Protein AF-H2ZLF8-F1 (afdb_monomer)

Solvent-accessible surface area (backbone atoms only — not comparable to full-atom values): 17895 Å² total; per-residue (Å²): 137,76,50,43,86,57,22,25,22,42,37,36,29,36,26,35,46,59,49,98,95,43,70,38,40,30,3,30,53,36,34,34,48,39,97,81,43,44,26,36,33,41,23,55,23,24,72,87,65,35,14,43,25,48,39,45,50,76,60,92,47,70,44,74,41,26,69,56,66,69,61,73,64,36,78,44,34,39,35,42,30,34,34,25,73,93,31,79,89,55,57,39,29,43,35,36,19,27,48,69,28,38,77,20,62,71,70,40,80,42,80,55,84,72,55,55,50,83,90,44,65,82,44,69,42,58,75,61,51,101,83,73,48,83,68,85,46,57,66,34,88,93,39,83,86,43,77,37,77,52,58,30,54,42,57,49,74,85,45,76,49,74,44,86,40,48,63,53,64,68,59,42,28,54,51,33,52,52,52,37,68,70,34,68,76,38,48,68,45,41,66,38,91,49,59,93,83,40,44,59,55,62,45,26,25,34,33,79,40,83,73,56,32,34,48,69,58,44,40,51,52,17,44,75,71,71,31,25,26,27,70,71,76,45,72,72,48,43,55,53,56,42,62,72,49,64,86,50,71,100,57,45,30,41,40,17,38,32,19,79,91,42,88,92,52,37,32,32,57,74,70,50,69,62,54,51,92,79,67,47,76,68,56,28,78,79,62,45,76,78,65,90,47,100,67,32,36,25,32,25,32,29,51,96,60,78,50,25,36,38,58,32,53,44,80,47,68,30,21,34,34,28,30,32,66,70,82,63,80,107

Radius of gyration: 24.16 Å; Cα contacts (8 Å, |Δi|>4): 734; chains: 1; bounding box: 56×51×63 Å

Sequence (330 aa):
MDLGYESFTIFAHIRLRPRNGEDNWGGRILSKRTSYKRGWQFVVPSFYGRKVSMYMNDDPGHITYGEAIIPDYRWVTVAISVDRDEFRRSNLATVQAYVNGLPDGSPYIVQLDGTLSTEAPLTIGHWMYEDNTYHVGRKDWRSPSRRRHVHRFFGDISDLTVWKTSLNPDQILNYSEFVIAKNVETRAEAAPVCQPGWRPHGCKCYKLFPSPLRFDAAWTTCEVDEGRLVVVDSPSVQDFVWGLVVPSSDQDFWIGLNDTMYESVWRFSNGYNLNYFIGQWNNFKNNFPDKEYKTDDCAELKKIYAGKWNDANCNKFNPFICERGPRVCV

Mean predicted aligned error: 15.94 Å

Foldseek 3Di:
DWLFLFWKKKKFWWAFAADVVGDQEFWWFKFQADPQGAAKTFTALYNPQNATWMAHDRDGPTDRQADDRDDHGDIKMKMKTWACPVPVPAQWIWIFIDILLHTGDDIDIDRDPDTNDDDGDMDGTFDDDPVRDDDQDDQDPVDNPDRPDGNHGRIDIPDIDMGSHGDDSVRSNVVSVVVLVPDPLSVCQPFDPDDPQWDTDGNKTKHWFQFWDFLVVQQVVLVVVVWGFADDQDPRSLVVVLVVPVPPDQFKAFGQWFCVPHQPFIAGRLGDTDPLVVPRDAQALVSGAPCPDSQQGTWIQHVVSVRGIYRGHSRDTGTTMTMDGHSDND

Nearest PDB structures (foldseek):
  4yli-assembly2_D  TM=7.704E-01  e=4.364E-09  Homo sapiens
  6inn-assembly3_C  TM=9.028E-01  e=1.130E-07  Homo sapiens
  6inn-assembly1_A  TM=9.056E-01  e=1.673E-07  Homo sapiens
  6inn-assembly4_D  TM=8.896E-01  e=3.670E-07  Homo sapiens
  2bph-assembly1_A  TM=8.412E-01  e=2.772E-07  Mus musculus

InterPro domains:
  IPR001304 C-type lectin-like [PF00059] (213-324)
  IPR001304 C-type lectin-like [PS50041] (201-323)
  IPR001304 C-type lectin-like [SM00034] (194-323)
  IPR013320 Concanavalin A-like lectin/glucanase domain superfamily [SSF49899] (4-176)
  IPR016186 C-type lectin-like/link domain superfamily [G3DSA:3.10.100.10] (183-324)
  IPR016187 C-type lectin fold [SSF56436] (184-327)
  IPR018378 C-type lectin, conserved site [PS00615] (298-322)
  IPR050801 Calcium-Dependent Lectins in Immunity and Development [PTHR22801] (177-326)

Structure (mmCIF, N/CA/C/O backbone):
data_AF-H2ZLF8-F1
#
_entry.id   AF-H2ZLF8-F1
#
loop_
_atom_site.group_PDB
_atom_site.id
_atom_site.type_symbol
_atom_site.label_atom_id
_atom_site.label_alt_id
_atom_site.label_comp_id
_atom_site.label_asym_id
_atom_site.label_entity_id
_atom_site.label_seq_id
_atom_site.pdbx_PDB_ins_code
_atom_site.Cartn_x
_atom_site.Cartn_y
_atom_site.Cartn_z
_atom_site.occupancy
_atom_site.B_iso_or_equiv
_atom_site.auth_seq_id
_atom_site.auth_comp_id
_atom_site.auth_asym_id
_atom_site.auth_atom_id
_atom_site.pdbx_PDB_model_num
ATOM 1 N N . MET A 1 1 ? -25.099 5.922 19.081 1.00 47.34 1 MET A N 1
ATOM 2 C CA . MET A 1 1 ? -24.508 4.700 19.671 1.00 47.34 1 MET A CA 1
ATOM 3 C C . MET A 1 1 ? -23.629 5.095 20.849 1.00 47.34 1 MET A C 1
ATOM 5 O O . MET A 1 1 ? -22.853 6.034 20.715 1.00 47.34 1 MET A O 1
ATOM 9 N N . ASP A 1 2 ? -23.804 4.461 22.003 1.00 57.41 2 ASP A N 1
ATOM 10 C CA . ASP A 1 2 ? -22.920 4.563 23.170 1.00 57.41 2 ASP A CA 1
ATOM 11 C C . ASP A 1 2 ? -21.979 3.349 23.153 1.00 57.41 2 ASP A C 1
ATOM 13 O O . ASP A 1 2 ? -22.468 2.245 22.925 1.00 57.41 2 ASP A O 1
ATOM 17 N N . LEU A 1 3 ? -20.666 3.564 23.286 1.00 60.53 3 LEU A N 1
ATOM 18 C CA . LEU A 1 3 ? -19.668 2.484 23.302 1.00 60.53 3 LEU A CA 1
ATOM 19 C C . LEU A 1 3 ? -19.286 2.058 24.733 1.00 60.53 3 LEU A C 1
ATOM 21 O O . LEU A 1 3 ? -18.595 1.061 24.892 1.00 60.53 3 LEU A O 1
ATOM 25 N N . GLY A 1 4 ? -19.769 2.772 25.761 1.00 65.06 4 GLY A N 1
ATOM 26 C CA . GLY A 1 4 ? -19.800 2.346 27.164 1.00 65.06 4 GLY A CA 1
ATOM 27 C C . GLY A 1 4 ? -18.553 1.616 27.671 1.00 65.06 4 GLY A C 1
ATOM 28 O O . GLY A 1 4 ? -17.427 2.084 27.479 1.00 65.06 4 GLY A O 1
ATOM 29 N N . TYR A 1 5 ? -18.805 0.484 28.335 1.00 70.50 5 TYR A N 1
ATOM 30 C CA . TYR A 1 5 ? -17.824 -0.511 28.787 1.00 70.50 5 TYR A CA 1
ATOM 31 C C . TYR A 1 5 ? -17.774 -1.736 27.865 1.00 70.50 5 TYR A C 1
ATOM 33 O O . TYR A 1 5 ? -17.167 -2.744 28.213 1.00 70.50 5 TYR A O 1
ATOM 41 N N . GLU A 1 6 ? -18.418 -1.657 26.703 1.00 79.56 6 GLU A N 1
ATOM 42 C CA . GLU A 1 6 ? -18.558 -2.785 25.793 1.00 79.56 6 GLU A CA 1
ATOM 43 C C . GLU A 1 6 ? -17.374 -2.851 24.831 1.00 79.56 6 GLU A C 1
ATOM 45 O O . GLU A 1 6 ? -16.751 -1.837 24.492 1.00 79.56 6 GLU A O 1
ATOM 50 N N . SER A 1 7 ? -17.081 -4.062 24.371 1.00 87.69 7 SER A N 1
ATOM 51 C CA . SER A 1 7 ? -16.204 -4.288 23.229 1.00 87.69 7 SER A CA 1
ATOM 52 C C . SER A 1 7 ? -16.839 -3.713 21.958 1.00 87.69 7 SER A C 1
ATOM 54 O O . SER A 1 7 ? -18.059 -3.740 21.791 1.00 87.69 7 SER A O 1
ATOM 56 N N . PHE A 1 8 ? -16.037 -3.203 21.028 1.00 89.69 8 PHE A N 1
ATOM 57 C CA . PHE A 1 8 ? -16.551 -2.683 19.760 1.00 89.69 8 PHE A CA 1
ATOM 58 C C . PHE A 1 8 ? -15.500 -2.723 18.656 1.00 89.69 8 PHE A C 1
ATOM 60 O O . PHE A 1 8 ? -14.299 -2.720 18.911 1.00 89.69 8 PHE A O 1
ATOM 67 N N . THR A 1 9 ? -15.966 -2.657 17.414 1.00 93.25 9 THR A N 1
ATOM 68 C CA . THR A 1 9 ? -15.109 -2.473 16.243 1.00 93.25 9 THR A CA 1
ATOM 69 C C . THR A 1 9 ? -15.646 -1.316 15.415 1.00 93.25 9 THR A C 1
ATOM 71 O O . THR A 1 9 ? -16.840 -1.251 15.123 1.00 93.25 9 THR A O 1
ATOM 74 N N . ILE A 1 10 ? -14.771 -0.385 15.040 1.00 93.12 10 ILE A N 1
ATOM 75 C CA . ILE A 1 10 ? -15.070 0.678 14.075 1.00 93.12 10 ILE A CA 1
ATOM 76 C C . ILE A 1 10 ? -14.313 0.347 12.800 1.00 93.12 10 ILE A C 1
ATOM 78 O O . ILE A 1 10 ? -13.110 0.109 12.853 1.00 93.12 10 ILE A O 1
ATOM 82 N N . PHE A 1 11 ? -15.000 0.381 11.666 1.00 94.38 11 PHE A N 1
ATOM 83 C CA . PHE A 1 11 ? -14.433 0.143 10.346 1.00 94.38 11 PHE A CA 1
ATOM 84 C C . PHE A 1 11 ? -14.828 1.258 9.404 1.00 94.38 11 PHE A C 1
ATOM 86 O O . PHE A 1 11 ? -15.978 1.692 9.400 1.00 94.38 11 PHE A O 1
ATOM 93 N N . ALA A 1 12 ? -13.895 1.675 8.562 1.00 91.62 12 ALA A N 1
ATOM 94 C CA . ALA A 1 12 ? -14.165 2.584 7.473 1.00 91.62 12 ALA A CA 1
ATOM 95 C C . ALA A 1 12 ? -13.440 2.142 6.209 1.00 91.62 12 ALA A C 1
ATOM 97 O O . ALA A 1 12 ? -12.304 1.674 6.248 1.00 91.62 12 ALA A O 1
ATOM 98 N N . HIS A 1 13 ? -14.088 2.363 5.077 1.00 88.25 13 HIS A N 1
ATOM 99 C CA . HIS A 1 13 ? -13.484 2.236 3.772 1.00 88.25 13 HIS A CA 1
ATOM 100 C C . HIS A 1 13 ? -13.288 3.624 3.178 1.00 88.25 13 HIS A C 1
ATOM 102 O O . HIS A 1 13 ? -14.256 4.352 2.941 1.00 88.25 13 HIS A O 1
ATOM 108 N N . ILE A 1 14 ? -12.026 4.015 3.021 1.00 85.75 14 ILE A N 1
ATOM 109 C CA . ILE A 1 14 ? -11.640 5.405 2.792 1.00 85.75 14 ILE A CA 1
ATOM 110 C C . ILE A 1 14 ? -10.650 5.524 1.642 1.00 85.75 14 ILE A C 1
ATOM 112 O O . ILE A 1 14 ? -9.892 4.596 1.370 1.00 85.75 14 ILE A O 1
ATOM 116 N N . ARG A 1 15 ? -10.613 6.704 1.027 1.00 80.25 15 ARG A N 1
ATOM 117 C CA . ARG A 1 15 ? -9.564 7.123 0.098 1.00 80.25 15 ARG A CA 1
ATOM 118 C C . ARG A 1 15 ? -9.135 8.539 0.429 1.00 80.25 15 ARG A C 1
ATOM 120 O O . ARG A 1 15 ? -9.967 9.440 0.481 1.00 80.25 15 ARG A O 1
ATOM 127 N N . LEU A 1 16 ? -7.842 8.755 0.625 1.00 79.44 16 LEU A N 1
ATOM 128 C CA . LEU A 1 16 ? -7.295 10.085 0.891 1.00 79.44 16 LEU A CA 1
ATOM 129 C C . LEU A 1 16 ? -7.103 10.860 -0.418 1.00 79.44 16 LEU A C 1
ATOM 131 O O . LEU A 1 16 ? -6.687 10.302 -1.422 1.00 79.44 16 LEU A O 1
ATOM 135 N N . ARG A 1 17 ? -7.401 12.156 -0.419 1.00 73.38 17 ARG A N 1
ATOM 136 C CA . ARG A 1 17 ? -7.246 13.088 -1.547 1.00 73.38 17 ARG A CA 1
ATOM 137 C C . ARG A 1 17 ? -6.673 14.428 -1.070 1.00 73.38 17 ARG A C 1
ATOM 139 O O . ARG A 1 17 ? -7.410 15.414 -1.038 1.00 73.38 17 ARG A O 1
ATOM 146 N N . PRO A 1 18 ? -5.398 14.481 -0.643 1.00 72.69 18 PRO A N 1
ATOM 147 C CA . PRO A 1 18 ? -4.772 15.729 -0.210 1.00 72.69 18 PRO A CA 1
ATOM 148 C C . PRO A 1 18 ? -4.948 16.837 -1.257 1.00 72.69 18 PRO A C 1
ATOM 150 O O . PRO A 1 18 ? -4.858 16.592 -2.458 1.00 72.69 18 PRO A O 1
ATOM 153 N N . ARG A 1 19 ? -5.200 18.072 -0.823 1.00 67.31 19 ARG A N 1
ATOM 154 C CA . ARG A 1 19 ? -5.305 19.223 -1.734 1.00 67.31 19 ARG A CA 1
ATOM 155 C C . ARG A 1 19 ? -3.913 19.825 -1.925 1.00 67.31 19 ARG A C 1
ATOM 157 O O . ARG A 1 19 ? -3.108 19.743 -1.014 1.00 67.31 19 ARG A O 1
ATOM 164 N N . ASN A 1 20 ? -3.610 20.436 -3.073 1.00 67.25 20 ASN A N 1
ATOM 165 C CA . ASN A 1 20 ? -2.283 21.004 -3.382 1.00 67.25 20 ASN A CA 1
ATOM 166 C C . ASN A 1 20 ? -1.625 21.739 -2.189 1.00 67.25 20 ASN A C 1
ATOM 168 O O . ASN A 1 20 ? -2.063 22.827 -1.817 1.00 67.25 20 ASN A O 1
ATOM 172 N N . GLY A 1 21 ? -0.566 21.146 -1.622 1.00 62.03 21 GLY A N 1
ATOM 173 C CA . GLY A 1 21 ? 0.197 21.685 -0.485 1.00 62.03 21 GLY A CA 1
ATOM 174 C C . GLY A 1 21 ? -0.408 21.442 0.907 1.00 62.03 21 GLY A C 1
ATOM 175 O O . GLY A 1 21 ? 0.168 21.880 1.901 1.00 62.03 21 GLY A O 1
ATOM 176 N N . GLU A 1 22 ? -1.546 20.754 1.000 1.00 65.12 22 GLU A N 1
ATOM 177 C CA . GLU A 1 22 ? -2.260 20.446 2.238 1.00 65.12 22 GLU A CA 1
ATOM 178 C C . GLU A 1 22 ? -2.371 18.932 2.463 1.00 65.12 22 GLU A C 1
ATOM 180 O O . GLU A 1 22 ? -3.090 18.226 1.756 1.00 65.12 22 GLU A O 1
ATOM 185 N N . ASP A 1 23 ? -1.706 18.449 3.510 1.00 68.69 23 ASP A N 1
ATOM 186 C CA . ASP A 1 23 ? -1.756 17.051 3.928 1.00 68.69 23 ASP A CA 1
ATOM 187 C C . ASP A 1 23 ? -3.037 16.701 4.704 1.00 68.69 23 ASP A C 1
ATOM 189 O O . ASP A 1 23 ? -3.612 17.525 5.422 1.00 68.69 23 ASP A O 1
ATOM 193 N N . ASN A 1 24 ? -3.406 15.418 4.671 1.00 69.12 24 ASN A N 1
ATOM 194 C CA . ASN A 1 24 ? -4.443 14.808 5.511 1.00 69.12 24 ASN A CA 1
ATOM 195 C C . ASN A 1 24 ? -4.006 14.621 6.978 1.00 69.12 24 ASN A C 1
ATOM 197 O O . ASN A 1 24 ? -4.147 13.559 7.577 1.00 69.12 24 ASN A O 1
ATOM 201 N N . TRP A 1 25 ? -3.414 15.636 7.595 1.00 71.75 25 TRP A N 1
ATOM 202 C CA . TRP A 1 25 ? -2.954 15.509 8.972 1.00 71.75 25 TRP A CA 1
ATOM 203 C C . TRP A 1 25 ? -4.126 15.515 9.960 1.00 71.75 25 TRP A C 1
ATOM 205 O O . TRP A 1 25 ? -4.911 16.466 10.042 1.00 71.75 25 TRP A O 1
ATOM 215 N N . GLY A 1 26 ? -4.229 14.433 10.736 1.00 72.75 26 GLY A N 1
ATOM 216 C CA . GLY A 1 26 ? -5.305 14.251 11.702 1.00 72.75 26 GLY A CA 1
ATOM 217 C C . GLY A 1 26 ? -6.676 14.091 11.043 1.00 72.75 26 GLY A C 1
ATOM 218 O O . GLY A 1 26 ? -7.658 14.582 11.605 1.00 72.75 26 GLY A O 1
ATOM 219 N N . GLY A 1 27 ? -6.753 13.447 9.876 1.00 78.62 27 GLY A N 1
ATOM 220 C CA . GLY A 1 27 ? -7.995 13.211 9.141 1.00 78.62 27 GLY A CA 1
ATOM 221 C C . GLY A 1 27 ? -9.020 12.471 9.997 1.00 78.62 27 GLY A C 1
ATOM 222 O O . GLY A 1 27 ? -8.825 11.326 10.380 1.00 78.62 27 GLY A O 1
ATOM 223 N N . ARG A 1 28 ? -10.109 13.135 10.378 1.00 80.69 28 ARG A N 1
ATOM 224 C CA . ARG A 1 28 ? -11.130 12.543 11.246 1.00 80.69 28 ARG A CA 1
ATOM 225 C C . ARG A 1 28 ? -12.148 11.797 10.395 1.00 80.69 28 ARG A C 1
ATOM 227 O O . ARG A 1 28 ? -12.786 12.409 9.548 1.00 80.69 28 ARG A O 1
ATOM 234 N N . ILE A 1 29 ? -12.324 10.510 10.676 1.00 82.06 29 ILE A N 1
ATOM 235 C CA . ILE A 1 29 ? -13.326 9.673 10.012 1.00 82.06 29 ILE A CA 1
ATOM 236 C C . ILE A 1 29 ? -14.621 9.675 10.816 1.00 82.06 29 ILE A C 1
ATOM 238 O O . ILE A 1 29 ? -15.690 9.945 10.276 1.00 82.06 29 ILE A O 1
ATOM 242 N N . LEU A 1 30 ? -14.513 9.424 12.123 1.00 82.19 30 LEU A N 1
ATOM 243 C CA . LEU A 1 30 ? -15.651 9.314 13.028 1.00 82.19 30 LEU A CA 1
ATOM 244 C C . LEU A 1 30 ? -15.314 9.946 14.376 1.00 82.19 30 LEU A C 1
ATOM 246 O O . LEU A 1 30 ? -14.218 9.763 14.903 1.00 82.19 30 LEU A O 1
ATOM 250 N N . SER A 1 31 ? -16.239 10.700 14.955 1.00 78.81 31 SER A N 1
ATOM 251 C CA . SER A 1 31 ? -16.032 11.331 16.257 1.00 78.81 31 SER A CA 1
ATOM 252 C C . SER A 1 31 ? -17.315 11.389 17.053 1.00 78.81 31 SER A C 1
ATOM 254 O O . SER A 1 31 ? -18.355 11.810 16.552 1.00 78.81 31 SER A O 1
ATOM 256 N N . LYS A 1 32 ? -17.199 11.059 18.335 1.00 77.06 32 LYS A N 1
ATOM 257 C CA . LYS A 1 32 ? -18.233 11.278 19.337 1.00 77.06 32 LYS A CA 1
ATOM 258 C C . LYS A 1 32 ? -17.589 12.027 20.496 1.00 77.06 32 LYS A C 1
ATOM 260 O O . LYS A 1 32 ? -17.078 11.419 21.435 1.00 77.06 32 LYS A O 1
ATOM 265 N N . ARG A 1 33 ? -17.507 13.355 20.367 1.00 73.62 33 ARG A N 1
ATOM 266 C CA . ARG A 1 33 ? -16.739 14.205 21.286 1.00 73.62 33 ARG A CA 1
ATOM 267 C C . ARG A 1 33 ? -17.462 15.515 21.576 1.00 73.62 33 ARG A C 1
ATOM 269 O O . ARG A 1 33 ? -17.909 16.172 20.641 1.00 73.62 33 ARG A O 1
ATOM 276 N N . THR A 1 34 ? -17.543 15.898 22.848 1.00 68.94 34 THR A N 1
ATOM 277 C CA . THR A 1 34 ? -18.160 17.163 23.281 1.00 68.94 34 THR A CA 1
ATOM 278 C C . THR A 1 34 ? -17.248 18.365 22.998 1.00 68.94 34 THR A C 1
ATOM 280 O O . THR A 1 34 ? -16.044 18.218 22.748 1.00 68.94 34 THR A O 1
ATOM 283 N N . SER A 1 35 ? -17.801 19.577 23.110 1.00 64.88 35 SER A N 1
ATOM 284 C CA . SER A 1 35 ? -17.048 20.844 23.075 1.00 64.88 35 SER A CA 1
ATOM 285 C C . SER A 1 35 ? -15.944 20.916 24.142 1.00 64.88 35 SER A C 1
ATOM 287 O O . SER A 1 35 ? -14.888 21.509 23.913 1.00 64.88 35 SER A O 1
ATOM 289 N N . TYR A 1 36 ? -16.136 20.230 25.271 1.00 65.12 36 TYR A N 1
ATOM 290 C CA . TYR A 1 36 ? -15.179 20.136 26.375 1.00 65.12 36 TYR A CA 1
ATOM 291 C C . TYR A 1 36 ? -14.092 19.071 26.177 1.00 65.12 36 TYR A C 1
ATOM 293 O O . TYR A 1 36 ? -13.303 18.858 27.085 1.00 65.12 36 TYR A O 1
ATOM 301 N N . LYS A 1 37 ? -13.994 18.458 24.985 1.00 65.38 37 LYS A N 1
ATOM 302 C CA . LYS A 1 37 ? -13.000 17.431 24.608 1.00 65.38 37 LYS A CA 1
ATOM 303 C C . LYS A 1 37 ? -13.185 16.054 25.264 1.00 65.38 37 LYS A C 1
ATOM 305 O O . LYS A 1 37 ? -12.309 15.202 25.075 1.00 65.38 37 LYS A O 1
ATOM 310 N N . ARG A 1 38 ? -14.352 15.772 25.843 1.00 71.56 38 ARG A N 1
ATOM 311 C CA . ARG A 1 38 ? -14.714 14.439 26.356 1.00 71.56 38 ARG A CA 1
ATOM 312 C C . ARG A 1 38 ? -15.235 13.539 25.247 1.00 71.56 38 ARG A C 1
ATOM 314 O O . ARG A 1 38 ? -16.035 13.997 24.434 1.00 71.56 38 ARG A O 1
ATOM 321 N N . GLY A 1 39 ? -14.791 12.283 25.214 1.00 75.81 39 GLY A N 1
ATOM 322 C CA . GLY A 1 39 ? -15.209 11.276 24.231 1.00 75.81 39 GL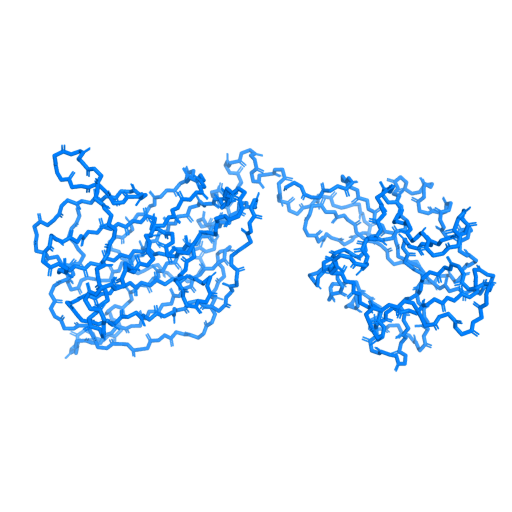Y A CA 1
ATOM 323 C C . GLY A 1 39 ? -14.053 10.720 23.398 1.00 75.81 39 GLY A C 1
ATOM 324 O O . GLY A 1 39 ? -12.907 10.707 23.853 1.00 75.81 39 GLY A O 1
ATOM 325 N N . TRP A 1 40 ? -14.348 10.268 22.176 1.00 80.06 40 TRP A N 1
ATOM 326 C CA . TRP A 1 40 ? -13.380 9.571 21.323 1.00 80.06 40 TRP A CA 1
ATOM 327 C C . TRP A 1 40 ? -13.472 9.941 19.843 1.00 80.06 40 TRP A C 1
ATOM 329 O O . TRP A 1 40 ? -14.479 10.477 19.370 1.00 80.06 40 TRP A O 1
ATOM 339 N N . GLN A 1 41 ? -12.386 9.673 19.111 1.00 82.12 41 GLN A N 1
ATOM 340 C CA . GLN A 1 41 ? -12.268 9.954 17.677 1.00 82.12 41 GLN A CA 1
ATOM 341 C C . GLN A 1 41 ? -11.476 8.856 16.978 1.00 82.12 41 GLN A C 1
ATOM 343 O O . GLN A 1 41 ? -10.375 8.531 17.417 1.00 82.12 41 GLN A O 1
ATOM 348 N N . PHE A 1 42 ? -12.012 8.352 15.871 1.00 87.81 42 PHE A N 1
ATOM 349 C CA . PHE A 1 42 ? -11.303 7.512 14.917 1.00 87.81 42 PHE A CA 1
ATOM 350 C C . PHE A 1 42 ? -10.687 8.397 13.830 1.00 87.81 42 PHE A C 1
ATOM 352 O O . PHE A 1 42 ? -11.393 9.159 13.156 1.00 87.81 42 PHE A O 1
ATOM 359 N N . VAL A 1 43 ? -9.360 8.356 13.717 1.00 86.69 43 VAL A N 1
ATOM 360 C CA . VAL A 1 43 ? -8.581 9.311 12.926 1.00 86.69 43 VAL A CA 1
ATOM 361 C C . VAL A 1 43 ? -7.603 8.571 12.031 1.00 86.69 43 VAL A C 1
ATOM 363 O O . VAL A 1 43 ? -6.785 7.783 12.505 1.00 86.69 43 VAL A O 1
ATOM 366 N N . VAL A 1 44 ? -7.684 8.874 10.741 1.00 86.62 44 VAL A N 1
ATOM 367 C CA . VAL A 1 44 ? -6.875 8.309 9.674 1.00 86.62 44 VAL A CA 1
ATOM 368 C C . VAL A 1 44 ? -6.696 9.369 8.575 1.00 86.62 44 VAL A C 1
ATOM 370 O O . VAL A 1 44 ? -7.692 9.791 7.984 1.00 86.62 44 VAL A O 1
ATOM 373 N N . PRO A 1 45 ? -5.467 9.824 8.273 1.00 80.56 45 PRO A N 1
ATOM 374 C CA . PRO A 1 45 ? -4.212 9.606 8.990 1.00 80.56 45 PRO A CA 1
ATOM 375 C C . PRO A 1 45 ? -4.108 10.404 10.298 1.00 80.56 45 PRO A C 1
ATOM 377 O O . PRO A 1 45 ? -4.605 11.526 10.409 1.00 80.56 45 PRO A O 1
ATOM 380 N N . SER A 1 46 ? -3.375 9.880 11.280 1.00 78.50 46 SER A N 1
ATOM 381 C CA . SER A 1 46 ? -3.025 10.621 12.499 1.00 78.50 46 SER A CA 1
ATOM 382 C C . SER A 1 46 ? -2.054 11.782 12.254 1.00 78.50 46 SER A C 1
ATOM 384 O O . SER A 1 46 ? -1.292 11.790 11.287 1.00 78.50 46 SER A O 1
ATOM 386 N N . PHE A 1 47 ? -2.047 12.761 13.167 1.00 70.94 47 PHE A N 1
ATOM 387 C CA . PHE A 1 47 ? -1.157 13.930 13.088 1.00 70.94 47 PHE A CA 1
ATOM 388 C C . PHE A 1 47 ? 0.335 13.594 13.162 1.00 70.94 47 PHE A C 1
ATOM 390 O O . PHE A 1 47 ? 1.149 14.339 12.630 1.00 70.94 47 PHE A O 1
ATOM 397 N N . TYR A 1 48 ? 0.692 12.521 13.866 1.00 67.12 48 TYR A N 1
ATOM 398 C CA . TYR A 1 48 ? 2.078 12.259 14.259 1.00 67.12 48 TYR A CA 1
ATOM 399 C C . TYR A 1 48 ? 2.759 11.188 13.410 1.00 67.12 48 TYR A C 1
ATOM 401 O O . TYR A 1 48 ? 3.980 11.095 13.436 1.00 67.12 48 TYR A O 1
ATOM 409 N N . GLY A 1 49 ? 1.994 10.383 12.668 1.00 65.81 49 GLY A N 1
ATOM 410 C CA . GLY A 1 49 ? 2.573 9.268 11.919 1.00 65.81 49 GLY A CA 1
ATOM 411 C C . GLY A 1 49 ? 1.836 8.866 10.654 1.00 65.81 49 GLY A C 1
ATOM 412 O O . GLY A 1 49 ? 2.220 7.871 10.060 1.00 65.81 49 GLY A O 1
ATOM 413 N N . ARG A 1 50 ? 0.787 9.594 10.244 1.00 70.81 50 ARG A N 1
ATOM 414 C CA . ARG A 1 50 ? -0.083 9.216 9.118 1.00 70.81 50 ARG A CA 1
ATOM 415 C C . ARG A 1 50 ? -0.660 7.786 9.202 1.00 70.81 50 ARG A C 1
ATOM 417 O O . ARG A 1 50 ? -0.936 7.149 8.189 1.00 70.81 50 ARG A O 1
ATOM 424 N N . LYS A 1 51 ? -0.855 7.308 10.427 1.00 84.25 51 LYS A N 1
ATOM 425 C CA . LYS A 1 51 ? -1.281 5.945 10.763 1.00 84.25 51 LYS A CA 1
ATOM 426 C C . LYS A 1 51 ? -2.729 5.921 11.243 1.00 84.25 51 LYS A C 1
ATOM 428 O O . LYS A 1 51 ? -3.339 6.977 11.445 1.00 84.25 51 LYS A O 1
ATOM 433 N N . VAL A 1 52 ? -3.254 4.719 11.451 1.00 88.56 52 VAL A N 1
ATOM 434 C CA . VAL A 1 52 ? -4.549 4.494 12.096 1.00 88.56 52 VAL A CA 1
ATOM 435 C C . VAL A 1 52 ? -4.440 4.804 13.595 1.00 88.56 52 VAL A C 1
ATOM 437 O O . VAL A 1 52 ? -3.620 4.224 14.311 1.00 88.56 52 VAL A O 1
ATOM 440 N N . SER A 1 53 ? -5.264 5.734 14.082 1.00 87.69 53 SER A N 1
ATOM 441 C CA . SER A 1 53 ? -5.232 6.184 15.479 1.00 87.69 53 SER A CA 1
ATOM 442 C C . SER A 1 53 ? -6.624 6.331 16.075 1.00 87.69 53 SER A C 1
ATOM 444 O O . SER A 1 53 ? -7.593 6.690 15.398 1.00 87.69 53 SER A O 1
ATOM 446 N N . MET A 1 54 ? -6.691 6.158 17.394 1.00 85.06 54 MET A N 1
ATOM 447 C CA . MET A 1 54 ? -7.859 6.510 18.190 1.00 85.06 54 MET A CA 1
ATOM 448 C C . MET A 1 54 ? -7.455 7.503 19.277 1.00 85.06 54 MET A C 1
ATOM 450 O O . MET A 1 54 ? -6.489 7.303 20.009 1.00 85.06 54 MET A O 1
ATOM 454 N N . TYR A 1 55 ? -8.196 8.602 19.363 1.00 80.56 55 TYR A N 1
ATOM 455 C CA . TYR A 1 55 ? -8.023 9.610 20.405 1.00 80.56 55 TYR A CA 1
ATOM 456 C C . TYR A 1 55 ? -9.094 9.394 21.465 1.00 80.56 55 TYR A C 1
ATOM 458 O O . TYR A 1 55 ? -10.266 9.301 21.105 1.00 80.56 55 TYR A O 1
ATOM 466 N N . MET A 1 56 ? -8.714 9.373 22.743 1.00 74.31 56 MET A N 1
ATOM 467 C CA . MET A 1 56 ? -9.639 9.182 23.868 1.00 74.31 56 MET A CA 1
ATOM 468 C C . MET A 1 56 ? -9.384 10.222 24.978 1.00 74.31 56 MET A C 1
ATOM 470 O O . MET A 1 56 ? -8.232 10.549 25.254 1.00 74.31 56 MET A O 1
ATOM 474 N N . ASN A 1 57 ? -10.457 10.731 25.601 1.00 66.62 57 ASN A N 1
ATOM 475 C CA . ASN A 1 57 ? -10.475 11.588 26.808 1.00 66.62 57 ASN A CA 1
ATOM 476 C C . ASN A 1 57 ? -9.815 12.996 26.727 1.00 66.62 57 ASN A C 1
ATOM 478 O O . ASN A 1 57 ? -9.429 13.475 25.653 1.00 66.62 57 ASN A O 1
ATOM 482 N N . ASP A 1 58 ? -9.838 13.713 27.867 1.00 52.19 58 ASP A N 1
ATOM 483 C CA . ASP A 1 58 ? -9.680 15.177 28.017 1.00 52.19 58 ASP A CA 1
ATOM 484 C C . ASP A 1 58 ? -8.247 15.724 27.826 1.00 52.19 58 ASP A C 1
ATOM 486 O O . ASP A 1 58 ? -8.086 16.893 27.463 1.00 52.19 58 ASP A O 1
ATOM 490 N N . ASP A 1 59 ? -7.210 14.891 27.941 1.00 45.62 59 ASP A N 1
ATOM 491 C CA . ASP A 1 59 ? -5.789 15.270 27.805 1.00 45.62 59 ASP A CA 1
ATOM 492 C C . ASP A 1 59 ? -5.044 14.214 26.965 1.00 45.62 59 ASP A C 1
ATOM 494 O O . ASP A 1 59 ? -5.597 13.131 26.809 1.00 45.62 59 ASP A O 1
ATOM 498 N N . PRO A 1 60 ? -3.914 14.498 26.277 1.00 44.69 60 PRO A N 1
ATOM 499 C CA . PRO A 1 60 ? -3.636 13.977 24.941 1.00 44.69 60 PRO A CA 1
ATOM 500 C C . PRO A 1 60 ? -3.194 12.507 24.950 1.00 44.69 60 PRO A C 1
ATOM 502 O O . PRO A 1 60 ? -2.064 12.194 24.595 1.00 44.69 60 PRO A O 1
ATOM 505 N N . GLY A 1 61 ? -4.106 11.589 25.254 1.00 55.22 61 GLY A N 1
ATOM 506 C CA . GLY A 1 61 ? -4.013 10.185 24.894 1.00 55.22 61 GLY A CA 1
ATOM 507 C C . GLY A 1 61 ? -4.223 10.053 23.391 1.00 55.22 61 GLY A C 1
ATOM 508 O O . GLY A 1 61 ? -5.248 9.561 22.927 1.00 55.22 61 GLY A O 1
ATOM 509 N N . HIS A 1 62 ? -3.299 10.612 22.612 1.00 65.62 62 HIS A N 1
ATOM 510 C CA . HIS A 1 62 ? -3.115 10.207 21.234 1.00 65.62 62 HIS A CA 1
ATOM 511 C C . HIS A 1 62 ? -2.299 8.928 21.278 1.00 65.62 62 HIS A C 1
ATOM 513 O O . HIS A 1 62 ? -1.113 8.965 21.606 1.00 65.62 62 HIS A O 1
ATOM 519 N N . ILE A 1 63 ? -2.946 7.821 20.945 1.00 70.25 63 ILE A N 1
ATOM 520 C CA . ILE A 1 63 ? -2.259 6.559 20.760 1.00 70.25 63 ILE A CA 1
ATOM 521 C C . ILE A 1 63 ? -2.393 6.214 19.283 1.00 70.25 63 ILE A C 1
ATOM 523 O O . ILE A 1 63 ? -3.487 6.169 18.709 1.00 70.25 63 ILE A O 1
ATOM 527 N N . THR A 1 64 ? -1.236 6.084 18.649 1.00 77.06 64 THR A N 1
ATOM 528 C CA . THR A 1 64 ? -1.128 5.459 17.341 1.00 77.06 64 THR A CA 1
ATOM 529 C C . THR A 1 64 ? -1.175 3.962 17.568 1.00 77.06 64 THR A C 1
ATOM 531 O O . THR A 1 64 ? -0.338 3.455 18.306 1.00 77.06 64 THR A O 1
ATOM 534 N N . TYR A 1 65 ? -2.173 3.302 16.985 1.00 81.38 65 TYR A N 1
ATOM 535 C CA . TYR A 1 65 ? -2.360 1.858 17.131 1.00 81.38 65 TYR A CA 1
ATOM 536 C C . TYR A 1 65 ? -1.904 1.095 15.888 1.00 81.38 65 TYR A C 1
ATOM 538 O O . TYR A 1 65 ? -1.515 -0.056 16.011 1.00 81.38 65 TYR A O 1
ATOM 546 N N . GLY A 1 66 ? -1.971 1.724 14.710 1.00 81.81 66 GLY A N 1
ATOM 547 C CA . GLY A 1 66 ? -1.462 1.157 13.461 1.00 81.81 66 GLY A CA 1
ATOM 548 C C . GLY A 1 66 ? -0.009 1.530 13.188 1.00 81.81 66 GLY A C 1
ATOM 549 O O . GLY A 1 66 ? 0.472 2.551 13.674 1.00 81.81 66 GLY A O 1
ATOM 550 N N . GLU A 1 67 ? 0.679 0.760 12.354 1.00 81.19 67 GLU A N 1
ATOM 551 C CA . GLU A 1 67 ? 2.046 1.024 11.903 1.00 81.19 67 GLU A CA 1
ATOM 552 C C . GLU A 1 67 ? 2.113 1.425 10.423 1.00 81.19 67 GLU A C 1
ATOM 554 O O . GLU A 1 67 ? 3.048 2.121 10.014 1.00 81.19 67 GLU A O 1
ATOM 559 N N . ALA A 1 68 ? 1.106 1.066 9.629 1.00 77.56 68 ALA A N 1
ATOM 560 C CA . ALA A 1 68 ? 1.050 1.359 8.211 1.00 77.56 68 ALA A CA 1
ATOM 561 C C . ALA A 1 68 ? 0.783 2.845 7.941 1.00 77.56 68 ALA A C 1
ATOM 563 O O . ALA A 1 68 ? -0.122 3.476 8.498 1.00 77.56 68 ALA A O 1
ATOM 564 N N . ILE A 1 69 ? 1.563 3.403 7.014 1.00 81.44 69 ILE A N 1
ATOM 565 C CA . ILE A 1 69 ? 1.280 4.715 6.435 1.00 81.44 69 ILE A CA 1
ATOM 566 C C . ILE A 1 69 ? 0.163 4.537 5.414 1.00 81.44 69 ILE A C 1
ATOM 568 O O . ILE A 1 69 ? 0.293 3.762 4.466 1.00 81.44 69 ILE A O 1
ATOM 572 N N . ILE A 1 70 ? -0.923 5.281 5.597 1.00 82.00 70 ILE A N 1
ATOM 573 C CA . ILE A 1 70 ? -2.068 5.204 4.695 1.00 82.00 70 ILE A CA 1
ATOM 574 C C . ILE A 1 70 ? -1.747 5.927 3.380 1.00 82.00 70 ILE A C 1
ATOM 576 O O . ILE A 1 70 ? -1.367 7.102 3.421 1.00 82.00 70 ILE A O 1
ATOM 580 N N . PRO A 1 71 ? -1.873 5.250 2.223 1.00 75.62 71 PRO A N 1
ATOM 581 C CA . PRO A 1 71 ? -1.539 5.838 0.936 1.00 75.62 71 PRO A CA 1
ATOM 582 C C . PRO A 1 71 ? -2.548 6.912 0.527 1.00 75.62 71 PRO A C 1
ATOM 584 O O . PRO A 1 71 ? -3.752 6.797 0.766 1.00 75.62 71 PRO A O 1
ATOM 587 N N . ASP A 1 72 ? -2.045 7.939 -0.153 1.00 79.06 72 ASP A N 1
ATOM 588 C CA . ASP A 1 72 ? -2.886 8.919 -0.824 1.00 79.06 72 ASP A CA 1
ATOM 589 C C . ASP A 1 72 ? -3.482 8.321 -2.110 1.00 79.06 72 ASP A C 1
ATOM 591 O O . ASP A 1 72 ? -2.866 7.489 -2.774 1.00 79.06 72 ASP A O 1
ATOM 595 N N . TYR A 1 73 ? -4.694 8.753 -2.453 1.00 72.44 73 TYR A N 1
ATOM 596 C CA . TYR A 1 73 ? -5.456 8.427 -3.665 1.00 72.44 73 TYR A CA 1
ATOM 597 C C . TYR A 1 73 ? -5.850 6.965 -3.880 1.00 72.44 73 TYR A C 1
ATOM 599 O O . TYR A 1 73 ? -6.552 6.697 -4.846 1.00 72.44 73 TYR A O 1
ATOM 607 N N . ARG A 1 74 ? -5.524 6.057 -2.957 1.00 75.81 74 ARG A N 1
ATOM 608 C CA . ARG A 1 74 ? -5.971 4.659 -3.005 1.00 75.81 74 ARG A CA 1
ATOM 609 C C . ARG A 1 74 ? -7.072 4.369 -2.012 1.00 75.81 74 ARG A C 1
ATOM 611 O O . ARG A 1 74 ? -7.091 4.936 -0.914 1.00 75.81 74 ARG A O 1
ATOM 618 N N . TRP A 1 75 ? -7.962 3.463 -2.386 1.00 80.75 75 TRP A N 1
ATOM 619 C CA . TRP A 1 75 ? -8.939 2.950 -1.452 1.00 80.75 75 TRP A CA 1
ATOM 620 C C . TRP A 1 75 ? -8.303 1.939 -0.501 1.00 80.75 75 TRP A C 1
ATOM 622 O O . TRP A 1 75 ? -7.597 1.014 -0.892 1.00 80.75 75 TRP A O 1
ATOM 632 N N . VAL A 1 76 ? -8.595 2.096 0.783 1.00 86.31 76 VAL A N 1
ATOM 633 C CA . VAL A 1 76 ? -8.151 1.178 1.829 1.00 86.31 76 VAL A CA 1
ATOM 634 C C . VAL A 1 76 ? -9.280 0.929 2.809 1.00 86.31 76 VAL A C 1
ATOM 636 O O . VAL A 1 76 ? -10.123 1.798 3.054 1.00 86.31 76 VAL A O 1
ATOM 639 N N . THR A 1 77 ? -9.328 -0.266 3.383 1.00 90.88 77 THR A N 1
ATOM 640 C CA . THR A 1 77 ? -10.184 -0.511 4.548 1.00 90.88 77 THR A CA 1
ATOM 641 C C . THR A 1 77 ? -9.347 -0.342 5.802 1.00 90.88 77 THR A C 1
ATOM 643 O O . THR A 1 77 ? -8.274 -0.934 5.899 1.00 90.88 77 THR A O 1
ATOM 646 N N . VAL A 1 78 ? -9.829 0.430 6.762 1.00 94.31 78 VAL A N 1
ATOM 647 C CA . VAL A 1 78 ? -9.170 0.660 8.045 1.00 94.31 78 VAL A CA 1
ATOM 648 C C . VAL A 1 78 ? -10.137 0.331 9.165 1.00 94.31 78 VAL A C 1
ATOM 650 O O . VAL A 1 78 ? -11.311 0.692 9.099 1.00 94.31 78 VAL A O 1
ATOM 653 N N . ALA A 1 79 ? -9.655 -0.332 10.207 1.00 95.38 79 ALA A N 1
ATOM 654 C CA . ALA A 1 79 ? -10.469 -0.615 11.377 1.00 95.38 79 ALA A CA 1
ATOM 655 C C . ALA A 1 79 ? -9.670 -0.499 12.671 1.00 95.38 79 ALA A C 1
ATOM 657 O O . ALA A 1 79 ? -8.447 -0.617 12.683 1.00 95.38 79 ALA A O 1
ATOM 658 N N . ILE A 1 80 ? -10.383 -0.272 13.768 1.00 93.81 80 ILE A N 1
ATOM 659 C CA . ILE A 1 80 ? -9.881 -0.469 15.125 1.00 93.81 80 ILE A CA 1
ATOM 660 C C . ILE A 1 80 ? -10.877 -1.363 15.847 1.00 93.81 80 ILE A C 1
ATOM 662 O O . ILE A 1 80 ? -12.066 -1.035 15.914 1.00 93.81 80 ILE A O 1
ATOM 666 N N . SER A 1 81 ? -10.377 -2.468 16.394 1.00 93.88 81 SER A N 1
ATOM 667 C CA . SER A 1 81 ? -11.120 -3.309 17.328 1.00 93.88 81 SER A CA 1
ATOM 668 C C . SER A 1 81 ? -10.647 -3.042 18.751 1.00 93.88 81 SER A C 1
ATOM 670 O O . SER A 1 81 ? -9.444 -2.953 19.001 1.00 93.88 81 SER A O 1
ATOM 672 N N . VAL A 1 82 ? -11.600 -2.894 19.665 1.00 90.19 82 VAL A N 1
ATOM 673 C CA . VAL A 1 82 ? -11.386 -2.715 21.099 1.00 90.19 82 VAL A CA 1
ATOM 674 C C . VAL A 1 82 ? -12.088 -3.859 21.816 1.00 90.19 82 VAL A C 1
ATOM 676 O O . VAL A 1 82 ? -13.317 -3.925 21.832 1.00 90.19 82 VAL A O 1
ATOM 679 N N . ASP A 1 83 ? -11.299 -4.747 22.410 1.00 90.38 83 ASP A N 1
ATOM 680 C CA . ASP A 1 83 ? -11.758 -5.909 23.163 1.00 90.38 83 ASP A CA 1
ATOM 681 C C . ASP A 1 83 ? -11.589 -5.668 24.664 1.00 90.38 83 ASP A C 1
ATOM 683 O O . ASP A 1 83 ? -10.476 -5.520 25.170 1.00 90.38 83 ASP A O 1
ATOM 687 N N . ARG A 1 84 ? -12.711 -5.606 25.379 1.00 85.31 84 ARG A N 1
ATOM 688 C CA . ARG A 1 84 ? -12.763 -5.516 26.845 1.00 85.31 84 ARG A CA 1
ATOM 689 C C . ARG A 1 84 ? -13.162 -6.844 27.484 1.00 85.31 84 ARG A C 1
ATOM 691 O O . ARG A 1 84 ? -13.042 -7.002 28.699 1.00 85.31 84 ARG A O 1
ATOM 698 N N . ASP A 1 85 ? -13.647 -7.795 26.687 1.00 80.94 85 ASP A N 1
ATOM 699 C CA . ASP A 1 85 ? -14.158 -9.073 27.166 1.00 80.94 85 ASP A CA 1
ATOM 700 C C . ASP A 1 85 ? -13.043 -9.953 27.731 1.00 80.94 85 ASP A C 1
ATOM 702 O O . ASP A 1 85 ? -13.251 -10.663 28.720 1.00 80.94 85 ASP A O 1
ATOM 706 N N . GLU A 1 86 ? -11.843 -9.843 27.162 1.00 71.81 86 GLU A N 1
ATOM 707 C CA . GLU A 1 86 ? -10.633 -10.488 27.680 1.00 71.81 86 GLU A CA 1
ATOM 708 C C . GLU A 1 86 ? -10.340 -10.089 29.143 1.00 71.81 86 GLU A C 1
ATOM 710 O O . GLU A 1 86 ? -9.824 -10.884 29.931 1.00 71.81 86 GLU A O 1
ATOM 715 N N . PHE A 1 87 ? -10.756 -8.885 29.551 1.00 72.62 87 PHE A N 1
ATOM 716 C CA . PHE A 1 87 ? -10.417 -8.278 30.835 1.00 72.62 87 PHE A CA 1
ATOM 717 C C . PHE A 1 87 ? -11.630 -7.950 31.707 1.00 72.62 87 PHE A C 1
ATOM 719 O O . PHE A 1 87 ? -11.540 -7.057 32.539 1.00 72.62 87 PHE A O 1
ATOM 726 N N . ARG A 1 88 ? -12.742 -8.693 31.598 1.00 62.56 88 ARG A N 1
ATOM 727 C CA . ARG A 1 88 ? -14.047 -8.480 32.290 1.00 62.56 88 ARG A CA 1
ATOM 728 C C . ARG A 1 88 ? -14.043 -8.110 33.791 1.00 62.56 88 ARG A C 1
ATOM 730 O O . ARG A 1 88 ? -15.101 -7.809 34.335 1.00 62.56 88 ARG A O 1
ATOM 737 N N . ARG A 1 89 ? -12.905 -8.163 34.493 1.00 60.16 89 ARG A N 1
ATOM 738 C CA . ARG A 1 89 ? -12.725 -7.771 35.906 1.00 60.16 89 ARG A CA 1
ATOM 739 C C . ARG A 1 89 ? -11.792 -6.566 36.127 1.00 60.16 89 ARG A C 1
ATOM 741 O O . ARG A 1 89 ? -11.533 -6.227 37.279 1.00 60.16 89 ARG A O 1
ATOM 748 N N . SER A 1 90 ? -11.279 -5.931 35.076 1.00 69.38 90 SER A N 1
ATOM 749 C CA . SER A 1 90 ? -10.410 -4.751 35.135 1.00 69.38 90 SER A CA 1
ATOM 750 C C . SER A 1 90 ? -10.804 -3.721 34.069 1.00 69.38 90 SER A C 1
ATOM 752 O O . SER A 1 90 ? -11.487 -4.034 33.100 1.00 69.38 90 SER A O 1
ATOM 754 N N . ASN A 1 91 ? -10.368 -2.468 34.225 1.00 75.31 91 ASN A N 1
ATOM 755 C CA . ASN A 1 91 ? -10.620 -1.402 33.243 1.00 75.31 91 ASN A CA 1
ATOM 756 C C . ASN A 1 91 ? -9.677 -1.495 32.026 1.00 75.31 91 ASN A C 1
ATOM 758 O O . ASN A 1 91 ? -9.337 -0.475 31.433 1.00 75.31 91 ASN A O 1
ATOM 762 N N . LEU A 1 92 ? -9.193 -2.690 31.685 1.00 83.62 92 LEU A N 1
ATOM 763 C CA . LEU A 1 92 ? -8.253 -2.902 30.586 1.00 83.62 92 LEU A CA 1
ATOM 764 C C . LEU A 1 92 ? -8.994 -3.259 29.296 1.00 83.62 92 LEU A C 1
ATOM 766 O O . LEU A 1 92 ? -10.101 -3.795 29.319 1.00 83.62 92 LEU A O 1
ATOM 770 N N . ALA A 1 93 ? -8.369 -2.953 28.168 1.00 86.69 93 ALA A N 1
ATOM 771 C CA . ALA A 1 93 ? -8.817 -3.372 26.854 1.00 86.69 93 ALA A CA 1
ATOM 772 C C . ALA A 1 93 ? -7.619 -3.684 25.961 1.00 86.69 93 ALA A C 1
ATOM 774 O O . ALA A 1 93 ? -6.617 -2.962 25.998 1.00 86.69 93 ALA A O 1
ATOM 775 N N . THR A 1 94 ? -7.759 -4.704 25.123 1.00 90.19 94 THR A N 1
ATOM 776 C CA . THR A 1 94 ? -6.879 -4.924 23.977 1.00 90.19 94 THR A CA 1
ATOM 777 C C . THR A 1 94 ? -7.379 -4.067 22.815 1.00 90.19 94 THR A C 1
ATOM 779 O O . THR A 1 94 ? -8.548 -4.130 22.441 1.00 90.19 94 THR A O 1
ATOM 782 N N . VAL A 1 95 ? -6.506 -3.248 22.233 1.00 90.56 95 VAL A N 1
ATOM 783 C CA . VAL A 1 95 ? -6.806 -2.406 21.070 1.00 90.56 95 VAL A CA 1
ATOM 784 C C . VAL A 1 95 ? -5.897 -2.800 19.918 1.00 90.56 95 VAL A C 1
ATOM 786 O O . VAL A 1 95 ? -4.674 -2.756 20.046 1.00 90.56 95 VAL A O 1
ATOM 789 N N . GLN A 1 96 ? -6.497 -3.148 18.782 1.00 92.94 96 GLN A N 1
ATOM 790 C CA . GLN A 1 96 ? -5.790 -3.564 17.573 1.00 92.94 96 GLN A CA 1
ATOM 791 C C . GLN A 1 96 ? -6.286 -2.759 16.372 1.00 92.94 96 GLN A C 1
ATOM 793 O O . GLN A 1 96 ? -7.489 -2.702 16.103 1.00 92.94 96 GLN A O 1
ATOM 798 N N . ALA A 1 97 ? -5.354 -2.149 15.641 1.00 93.94 97 ALA A N 1
ATOM 799 C CA . ALA A 1 97 ? -5.633 -1.540 14.348 1.00 93.94 97 ALA A CA 1
ATOM 800 C C . ALA A 1 97 ? -5.542 -2.581 13.227 1.00 93.94 97 ALA A C 1
ATOM 802 O O . ALA A 1 97 ? -4.794 -3.554 13.331 1.00 93.94 97 ALA A O 1
ATOM 803 N N . TYR A 1 98 ? -6.293 -2.350 12.154 1.00 92.88 98 TYR A N 1
ATOM 804 C CA . TYR A 1 98 ? -6.295 -3.180 10.958 1.00 92.88 98 TYR A CA 1
ATOM 805 C C . TYR A 1 98 ? -6.250 -2.312 9.705 1.00 92.88 98 TYR A C 1
ATOM 807 O O . TYR A 1 98 ? -6.918 -1.273 9.638 1.00 92.88 98 TYR A O 1
ATOM 815 N N . VAL A 1 99 ? -5.519 -2.778 8.695 1.00 89.44 99 VAL A N 1
ATOM 816 C CA . VAL A 1 99 ? -5.465 -2.191 7.353 1.00 89.44 99 VAL A CA 1
ATOM 817 C C . VAL A 1 99 ? -5.669 -3.303 6.331 1.00 89.44 99 VAL A C 1
ATOM 819 O O . VAL A 1 99 ? -5.017 -4.340 6.389 1.00 89.44 99 VAL A O 1
ATOM 822 N N . ASN A 1 100 ? -6.602 -3.100 5.401 1.00 86.88 100 ASN A N 1
ATOM 823 C CA . ASN A 1 100 ? -7.001 -4.090 4.393 1.00 86.88 100 ASN A CA 1
ATOM 824 C C . ASN A 1 100 ? -7.345 -5.465 4.989 1.00 86.88 100 ASN A C 1
ATOM 826 O O . ASN A 1 100 ? -7.022 -6.499 4.418 1.00 86.88 100 ASN A O 1
ATOM 830 N N . GLY A 1 101 ? -7.990 -5.459 6.158 1.00 84.94 101 GLY A N 1
ATOM 831 C CA . GLY A 1 101 ? -8.435 -6.671 6.844 1.00 84.94 101 GLY A CA 1
ATOM 832 C C . GLY A 1 101 ? -7.370 -7.345 7.708 1.00 84.94 101 GLY A C 1
ATOM 833 O O . GLY A 1 101 ? -7.702 -8.220 8.500 1.00 84.94 101 GLY A O 1
ATOM 834 N N . LEU A 1 102 ? -6.108 -6.924 7.606 1.00 88.12 102 LEU A N 1
ATOM 835 C CA . LEU A 1 102 ? -4.988 -7.525 8.327 1.00 88.12 102 LEU A CA 1
ATOM 836 C C . LEU A 1 102 ? -4.621 -6.700 9.567 1.00 88.12 102 LEU A C 1
ATOM 838 O O . LEU A 1 102 ? -4.710 -5.470 9.506 1.00 88.12 102 LEU A O 1
ATOM 842 N N . PRO A 1 103 ? -4.195 -7.337 10.678 1.00 88.88 103 PRO A N 1
ATOM 843 C CA . PRO A 1 103 ? -3.660 -6.623 11.833 1.00 88.88 103 PRO A CA 1
ATOM 844 C C . PRO A 1 103 ? -2.490 -5.722 11.429 1.00 88.88 103 PRO A C 1
ATOM 846 O O . PRO A 1 103 ? -1.547 -6.163 10.773 1.00 88.88 103 PRO A O 1
ATOM 849 N N . ASP A 1 104 ? -2.553 -4.458 11.829 1.00 87.75 104 ASP A N 1
ATOM 850 C CA . ASP A 1 104 ? -1.536 -3.450 11.558 1.00 87.75 104 ASP A CA 1
ATOM 851 C C . ASP A 1 104 ? -0.789 -3.111 12.853 1.00 87.75 104 ASP A C 1
ATOM 853 O O . ASP A 1 104 ? -1.266 -2.318 13.661 1.00 87.75 104 ASP A O 1
ATOM 857 N N . GLY A 1 105 ? 0.362 -3.752 13.064 1.00 84.00 105 GLY A N 1
ATOM 858 C CA . GLY A 1 105 ? 1.141 -3.643 14.299 1.00 84.00 105 GLY A CA 1
ATOM 859 C C . GLY A 1 105 ? 0.670 -4.582 15.415 1.00 84.00 105 GLY A C 1
ATOM 860 O O . GLY A 1 105 ? -0.284 -5.346 15.259 1.00 84.00 105 GLY A O 1
ATOM 861 N N . SER A 1 106 ? 1.377 -4.544 16.545 1.00 85.88 106 SER A N 1
ATOM 862 C CA . SER A 1 106 ? 1.046 -5.350 17.726 1.00 85.88 106 SER A CA 1
ATOM 863 C C . SER A 1 106 ? -0.157 -4.777 18.483 1.00 85.88 106 SER A C 1
ATOM 865 O O . SER A 1 106 ? -0.316 -3.556 18.531 1.00 85.88 106 SER A O 1
ATOM 867 N N . PRO A 1 107 ? -0.961 -5.624 19.149 1.00 86.25 107 PRO A N 1
ATOM 868 C CA . PRO A 1 107 ? -2.067 -5.151 19.965 1.00 86.25 107 PRO A CA 1
ATOM 869 C C . PRO A 1 107 ? -1.555 -4.376 21.180 1.00 86.25 107 PRO A C 1
ATOM 871 O O . PRO A 1 107 ? -0.552 -4.737 21.801 1.00 86.25 107 PRO A O 1
ATOM 874 N N . TYR A 1 108 ? -2.282 -3.329 21.554 1.00 86.19 108 TYR A N 1
ATOM 875 C CA . TYR A 1 108 ? -1.991 -2.519 22.729 1.00 86.19 108 TYR A CA 1
ATOM 876 C C . TYR A 1 108 ? -2.946 -2.884 23.855 1.00 86.19 108 TYR A C 1
ATOM 878 O O . TYR A 1 108 ? -4.159 -2.825 23.677 1.00 86.19 108 TYR A O 1
ATOM 886 N N . ILE A 1 109 ? -2.410 -3.179 25.037 1.00 86.69 109 ILE A N 1
ATOM 887 C CA . ILE A 1 109 ? -3.217 -3.284 26.253 1.00 86.69 109 ILE A CA 1
ATOM 888 C C . ILE A 1 109 ? -3.256 -1.902 26.891 1.00 86.69 109 ILE A C 1
ATOM 890 O O . ILE A 1 109 ? -2.225 -1.357 27.290 1.00 86.69 109 ILE A O 1
ATOM 894 N N . VAL A 1 110 ? -4.446 -1.321 26.970 1.00 81.75 110 VAL A N 1
ATOM 895 C CA . VAL A 1 110 ? -4.654 0.027 27.500 1.00 81.75 110 VAL A CA 1
ATOM 896 C C . VAL A 1 110 ? -5.666 0.003 28.629 1.00 81.75 110 VAL A C 1
ATOM 898 O O . VAL A 1 110 ? -6.676 -0.694 28.569 1.00 81.75 110 VAL A O 1
ATOM 901 N N . GLN A 1 111 ? -5.409 0.800 29.662 1.00 79.69 111 GLN A N 1
ATOM 902 C CA . GLN A 1 111 ? -6.415 1.094 30.670 1.00 79.69 111 GLN A CA 1
ATOM 903 C C . GLN A 1 111 ? -7.364 2.162 30.129 1.00 79.69 111 GLN A C 1
ATOM 905 O O . GLN A 1 111 ? -6.948 3.265 29.771 1.00 79.69 111 GLN A O 1
ATOM 910 N N . LEU A 1 112 ? -8.644 1.823 30.059 1.00 73.44 112 LEU A N 1
ATOM 911 C CA . LEU A 1 112 ? -9.715 2.691 29.603 1.00 73.44 112 LEU A CA 1
ATOM 912 C C . LEU A 1 112 ? -10.654 2.977 30.773 1.00 73.44 112 LEU A C 1
ATOM 914 O O . LEU A 1 112 ? -11.629 2.256 30.990 1.00 73.44 112 LEU A O 1
ATOM 918 N N . ASP A 1 113 ? -10.353 4.052 31.499 1.00 64.88 113 ASP A N 1
ATOM 919 C CA . ASP A 1 113 ? -11.193 4.551 32.585 1.00 64.88 113 ASP A CA 1
ATOM 920 C C . ASP A 1 113 ? -12.319 5.457 32.055 1.00 64.88 113 ASP A C 1
ATOM 922 O O . ASP A 1 113 ? -12.095 6.378 31.260 1.00 64.88 113 ASP A O 1
ATOM 926 N N . GLY A 1 114 ? -13.537 5.207 32.544 1.00 59.66 114 GLY A N 1
ATOM 927 C CA . GLY A 1 114 ? -14.753 5.943 32.187 1.00 59.66 114 GLY A CA 1
ATOM 928 C C . GLY A 1 114 ? -15.552 5.322 31.037 1.00 59.66 114 GLY A C 1
ATOM 929 O O . GLY A 1 114 ? -15.107 4.397 30.358 1.00 59.66 114 GLY A O 1
ATOM 930 N N . THR A 1 115 ? -16.764 5.831 30.820 1.00 56.53 115 THR A N 1
ATOM 931 C CA . THR A 1 115 ? -17.593 5.459 29.670 1.00 56.53 115 THR A CA 1
ATOM 932 C C . THR A 1 115 ? -17.089 6.192 28.429 1.00 56.53 115 THR A C 1
ATOM 934 O O . THR A 1 115 ? -16.868 7.402 28.460 1.00 56.53 115 THR A O 1
ATOM 937 N N . LEU A 1 116 ? -16.967 5.502 27.288 1.00 57.91 116 LEU A N 1
ATOM 938 C CA . LEU A 1 116 ? -16.641 6.119 25.985 1.00 57.91 116 LEU A CA 1
ATOM 939 C C . LEU A 1 116 ? -17.778 7.015 25.433 1.00 57.91 116 LEU A C 1
ATOM 941 O O . LEU A 1 116 ? -17.913 7.247 24.231 1.00 57.91 116 LEU A O 1
ATOM 945 N N . SER A 1 117 ? -18.632 7.529 26.306 1.00 61.91 117 SER A N 1
ATOM 946 C CA . SER A 1 117 ? -19.808 8.317 25.989 1.00 61.91 117 SER A CA 1
ATOM 947 C C . SER A 1 117 ? -20.187 9.185 27.164 1.00 61.91 117 SER A C 1
ATOM 949 O O . SER A 1 117 ? -20.164 8.693 28.288 1.00 61.91 117 SER A O 1
ATOM 951 N N . THR A 1 118 ? -20.622 10.409 26.855 1.00 57.88 118 THR A N 1
ATOM 952 C CA . THR A 1 118 ? -21.553 11.199 27.672 1.00 57.88 118 THR A CA 1
ATOM 953 C C . THR A 1 118 ? -22.217 12.270 26.779 1.00 57.88 118 THR A C 1
ATOM 955 O O . THR A 1 118 ? -21.782 13.411 26.776 1.00 57.88 118 THR A O 1
ATOM 958 N N . GLU A 1 119 ? -23.231 11.921 25.977 1.00 60.84 119 GLU A N 1
ATOM 959 C CA . GLU A 1 119 ? -24.181 12.879 25.333 1.00 60.84 119 GLU A CA 1
ATOM 960 C C . GLU A 1 119 ? -23.799 13.577 24.004 1.00 60.84 119 GLU A C 1
ATOM 962 O O . GLU A 1 119 ? -24.669 14.174 23.383 1.00 60.84 119 GLU A O 1
ATOM 967 N N . ALA A 1 120 ? -22.575 13.454 23.475 1.00 65.19 120 ALA A N 1
ATOM 968 C CA . ALA A 1 120 ? -22.251 14.050 22.163 1.00 65.19 120 ALA A CA 1
ATOM 969 C C . ALA A 1 120 ? -22.853 13.270 20.964 1.00 65.19 120 ALA A C 1
ATOM 971 O O . ALA A 1 120 ? -22.842 12.029 20.981 1.00 65.19 120 ALA A O 1
ATOM 972 N N . PRO A 1 121 ? -23.283 13.948 19.881 1.00 64.25 121 PRO A N 1
ATOM 973 C CA . PRO A 1 121 ? -23.717 13.301 18.649 1.00 64.25 121 PRO A CA 1
ATOM 974 C C . PRO A 1 121 ? -22.538 12.647 17.923 1.00 64.25 121 PRO A C 1
ATOM 976 O O . PRO A 1 121 ? -21.376 13.042 18.058 1.00 64.25 121 PRO A O 1
ATOM 979 N N . LEU A 1 122 ? -22.848 11.611 17.143 1.00 72.88 122 LEU A N 1
ATOM 980 C CA . LEU A 1 122 ? -21.876 10.970 16.266 1.00 72.88 122 LEU A CA 1
ATOM 981 C C . LEU A 1 122 ? -21.696 11.833 15.012 1.00 72.88 122 LEU A C 1
ATOM 983 O O . LEU A 1 122 ? -22.671 12.158 14.344 1.00 72.88 122 LEU A O 1
ATOM 987 N N . THR A 1 123 ? -20.453 12.179 14.691 1.00 69.56 123 THR A N 1
ATOM 988 C CA . THR A 1 123 ? -20.091 13.009 13.532 1.00 69.56 123 THR A CA 1
ATOM 989 C C . THR A 1 123 ? -19.157 12.243 12.606 1.00 69.56 123 THR A C 1
ATOM 991 O O . THR A 1 123 ? -18.237 11.573 13.079 1.00 69.56 123 THR A O 1
ATOM 994 N N . ILE A 1 124 ? -19.397 12.345 11.298 1.00 69.19 124 ILE A N 1
ATOM 995 C CA . ILE A 1 124 ? -18.588 11.723 10.242 1.00 69.19 124 ILE A CA 1
ATOM 996 C C . ILE A 1 124 ? -17.797 12.829 9.536 1.00 69.19 124 ILE A C 1
ATOM 998 O O . ILE A 1 124 ? -18.360 13.870 9.204 1.00 69.19 124 ILE A O 1
ATOM 1002 N N . GLY A 1 125 ? -16.503 12.613 9.299 1.00 63.72 125 GLY A N 1
ATOM 1003 C CA . GLY A 1 125 ? -15.649 13.571 8.592 1.00 63.72 125 GLY A CA 1
ATOM 1004 C C . GLY A 1 125 ? -15.177 14.764 9.442 1.00 63.72 125 GLY A C 1
ATOM 1005 O O . GLY A 1 125 ? -14.867 14.637 10.633 1.00 63.72 125 GLY A O 1
ATOM 1006 N N . HIS A 1 126 ? -15.062 15.940 8.809 1.00 52.75 126 HIS A N 1
ATOM 1007 C CA . HIS A 1 126 ? -14.592 17.173 9.451 1.00 52.75 126 HIS A CA 1
ATOM 1008 C C . HIS A 1 126 ? -15.483 17.610 10.631 1.00 52.75 126 HIS A C 1
ATOM 1010 O O . HIS A 1 126 ? -16.669 17.310 10.707 1.00 52.75 126 HIS A O 1
ATOM 1016 N N . TRP A 1 127 ? -14.887 18.342 11.576 1.00 44.50 127 TRP A N 1
ATOM 1017 C CA . TRP A 1 127 ? -15.550 18.848 12.780 1.00 44.50 127 TRP A CA 1
ATOM 1018 C C . TRP A 1 127 ? -16.681 19.832 12.439 1.00 44.50 127 TRP A C 1
ATOM 1020 O O . TRP A 1 127 ? -16.403 20.968 12.064 1.00 44.50 127 TRP A O 1
ATOM 1030 N N . MET A 1 128 ? -17.931 19.404 12.609 1.00 39.06 128 MET A N 1
ATOM 1031 C CA . MET A 1 128 ? -19.086 20.294 12.745 1.00 39.06 128 MET A CA 1
ATOM 1032 C C . MET A 1 128 ? -19.627 20.187 14.173 1.00 39.06 128 MET A C 1
ATOM 1034 O O . MET A 1 128 ? -19.643 19.094 14.748 1.00 39.06 128 MET A O 1
ATOM 1038 N N . TYR A 1 129 ? -20.018 21.318 14.759 1.00 40.94 129 TYR A N 1
ATOM 1039 C CA . TYR A 1 129 ? -20.856 21.331 15.959 1.00 40.94 129 TYR A CA 1
ATOM 1040 C C . TYR A 1 129 ? -22.328 21.102 15.583 1.00 40.94 129 TYR A C 1
ATOM 1042 O O . TYR A 1 129 ? -22.687 21.112 14.407 1.00 40.94 129 TYR A O 1
ATOM 1050 N N . GLU A 1 130 ? -23.180 20.903 16.592 1.00 34.78 130 GLU A N 1
ATOM 1051 C CA . GLU A 1 130 ? -24.635 20.699 16.462 1.00 34.78 130 GLU A CA 1
ATOM 1052 C C . GLU A 1 130 ? -25.377 21.829 15.727 1.00 34.78 130 GLU A C 1
ATOM 1054 O O . GLU A 1 130 ? -26.504 21.632 15.285 1.00 34.78 130 GLU A O 1
ATOM 1059 N N . ASP A 1 131 ? -24.748 22.991 15.553 1.00 38.16 131 ASP A N 1
ATOM 1060 C CA . ASP A 1 131 ? -25.290 24.150 14.840 1.00 38.16 131 ASP A CA 1
ATOM 1061 C C . ASP A 1 131 ? -24.818 24.263 13.375 1.00 38.16 131 ASP A C 1
ATOM 1063 O O . ASP A 1 131 ? -25.052 25.286 12.731 1.00 38.16 131 ASP A O 1
ATOM 1067 N N . ASN A 1 132 ? -24.158 23.230 12.832 1.00 39.62 132 ASN A N 1
ATOM 1068 C CA . ASN A 1 132 ? -23.585 23.213 11.478 1.00 39.62 132 ASN A CA 1
ATOM 1069 C C . ASN A 1 132 ? -22.505 24.285 11.211 1.00 39.62 132 ASN A C 1
ATOM 1071 O O . ASN A 1 132 ? -22.189 24.568 10.052 1.00 39.62 132 ASN A O 1
ATOM 1075 N N . THR A 1 133 ? -21.887 24.871 12.242 1.00 40.72 133 THR A N 1
ATOM 1076 C CA . THR A 1 133 ? -20.806 25.849 12.046 1.00 40.72 133 THR A CA 1
ATOM 1077 C C . THR A 1 133 ? -19.409 25.216 12.038 1.00 40.72 133 THR A C 1
ATOM 1079 O O . THR A 1 133 ? -19.114 24.232 12.726 1.00 40.72 133 THR A O 1
ATOM 1082 N N . TYR A 1 134 ? -18.517 25.803 11.230 1.00 39.25 134 TYR A N 1
ATOM 1083 C CA . TYR A 1 134 ? -17.109 25.420 11.103 1.00 39.25 134 TYR A CA 1
ATOM 1084 C C . TYR A 1 134 ? -16.241 26.242 12.062 1.00 39.25 134 TYR A C 1
ATOM 1086 O O . TYR A 1 134 ? -16.179 27.467 11.955 1.00 39.25 134 TYR A O 1
ATOM 1094 N N . HIS A 1 135 ? -15.494 25.583 12.949 1.00 43.38 135 HIS A N 1
ATOM 1095 C CA . HIS A 1 135 ? -14.506 26.248 13.800 1.00 43.38 135 HIS A CA 1
ATOM 1096 C C . HIS A 1 135 ? -13.071 25.807 13.467 1.00 43.38 135 HIS A C 1
ATOM 1098 O O . HIS A 1 135 ? -12.779 24.647 13.181 1.00 43.38 135 HIS A O 1
ATOM 1104 N N . VAL A 1 136 ? -12.134 26.755 13.542 1.00 37.50 136 VAL A N 1
ATOM 1105 C CA . VAL A 1 136 ? -10.689 26.499 13.425 1.00 37.50 136 VAL A CA 1
ATOM 1106 C C . VAL A 1 136 ? -10.237 25.683 14.645 1.00 37.50 136 VAL A C 1
ATOM 1108 O O . VAL A 1 136 ? -10.609 26.012 15.767 1.00 37.50 136 VAL A O 1
ATOM 1111 N N . GLY A 1 137 ? -9.477 24.604 14.418 1.00 41.12 137 GLY A N 1
ATOM 1112 C CA . GLY A 1 137 ? -9.101 23.584 15.411 1.00 41.12 137 GLY A CA 1
ATOM 1113 C C . GLY A 1 137 ? -8.386 24.065 16.693 1.00 41.12 137 GLY A C 1
ATOM 1114 O O . GLY A 1 137 ? -8.209 25.254 16.943 1.00 41.12 137 GLY A O 1
ATOM 1115 N N . ARG A 1 138 ? -7.981 23.102 17.545 1.00 37.16 138 ARG A N 1
ATOM 1116 C CA . ARG A 1 138 ? -7.377 23.323 18.884 1.00 37.16 138 ARG A CA 1
ATOM 1117 C C . ARG A 1 138 ? -6.329 24.465 18.893 1.00 37.16 138 ARG A C 1
ATOM 1119 O O . ARG A 1 138 ? -5.493 24.553 18.006 1.00 37.16 138 ARG A O 1
ATOM 1126 N N . LYS A 1 139 ? -6.266 25.263 19.968 1.00 35.53 139 LYS A N 1
ATOM 1127 C CA . LYS A 1 139 ? -5.078 26.080 20.317 1.00 35.53 139 LYS A CA 1
ATOM 1128 C C . LYS A 1 139 ? -4.054 25.244 21.094 1.00 35.53 139 LYS A C 1
ATOM 1130 O O . LYS A 1 139 ? -4.441 24.351 21.859 1.00 35.53 139 LYS A O 1
ATOM 1135 N N . ASP A 1 140 ? -2.758 25.441 20.845 1.00 31.22 140 ASP A N 1
ATOM 1136 C CA . ASP A 1 140 ? -1.683 24.719 21.540 1.00 31.22 140 ASP A CA 1
ATOM 1137 C C . ASP A 1 140 ? -1.639 25.138 23.012 1.00 31.22 140 ASP A C 1
ATOM 1139 O O . ASP A 1 140 ? -1.669 26.323 23.321 1.00 31.22 140 ASP A O 1
ATOM 1143 N N . TRP A 1 141 ? -1.604 24.165 23.925 1.00 33.81 141 TRP A N 1
ATOM 1144 C CA . TRP A 1 141 ? -1.501 24.444 25.361 1.00 33.81 141 TRP A CA 1
ATOM 1145 C C . TRP A 1 141 ? -0.127 25.035 25.706 1.00 33.81 141 TRP A C 1
ATOM 1147 O O . TRP A 1 141 ? -0.024 25.866 26.599 1.00 33.81 141 TRP A O 1
ATOM 1157 N N . ARG A 1 142 ? 0.923 24.668 24.955 1.00 35.34 142 ARG A N 1
ATOM 1158 C CA . ARG A 1 142 ? 2.288 25.180 25.166 1.00 35.34 142 ARG A CA 1
ATOM 1159 C C . ARG A 1 142 ? 2.529 26.557 24.546 1.00 35.34 142 ARG A C 1
ATOM 1161 O O . ARG A 1 142 ? 3.548 27.179 24.825 1.00 35.34 142 ARG A O 1
ATOM 1168 N N . SER A 1 143 ? 1.626 27.039 23.693 1.00 35.47 143 SER A N 1
ATOM 1169 C CA . SER A 1 143 ? 1.751 28.355 23.067 1.00 35.47 143 SER A CA 1
ATOM 1170 C C . SER A 1 143 ? 0.369 28.881 22.659 1.00 35.47 143 SER A C 1
ATOM 1172 O O . SER A 1 143 ? -0.106 28.580 21.562 1.00 35.47 143 SER A O 1
ATOM 1174 N N . PRO A 1 144 ? -0.287 29.690 23.514 1.00 39.91 144 PRO A N 1
ATOM 1175 C CA . PRO A 1 144 ? -1.629 30.230 23.264 1.00 39.91 144 PRO A CA 1
ATOM 1176 C C . PRO A 1 144 ? -1.762 31.037 21.959 1.00 39.91 144 PRO A C 1
ATOM 1178 O O . PRO A 1 144 ? -2.875 31.233 21.462 1.00 39.91 144 PRO A O 1
ATOM 1181 N N . SER A 1 145 ? -0.636 31.501 21.404 1.00 42.19 145 SER A N 1
ATOM 1182 C CA . SER A 1 145 ? -0.535 32.264 20.157 1.00 42.19 145 SER A CA 1
ATOM 1183 C C . SER A 1 145 ? -0.350 31.404 18.898 1.00 42.19 145 SER A C 1
ATOM 1185 O O . SER A 1 145 ? -0.554 31.911 17.795 1.00 42.19 145 SER A O 1
ATOM 1187 N N . ARG A 1 146 ? -0.022 30.106 19.013 1.00 36.09 146 ARG A N 1
ATOM 1188 C CA . ARG A 1 146 ? 0.089 29.192 17.861 1.00 36.09 146 ARG A CA 1
ATOM 1189 C C . ARG A 1 146 ? -1.231 28.444 17.632 1.00 36.09 146 ARG A C 1
ATOM 1191 O O . ARG A 1 146 ? -1.728 27.724 18.501 1.00 36.09 146 ARG A O 1
ATOM 1198 N N . ARG A 1 147 ? -1.816 28.603 16.437 1.00 39.12 147 ARG A N 1
ATOM 1199 C CA . ARG A 1 147 ? -2.962 27.793 15.974 1.00 39.12 147 ARG A CA 1
ATOM 1200 C C . ARG A 1 147 ? -2.480 26.335 15.853 1.00 39.12 147 ARG A C 1
ATOM 1202 O O . ARG A 1 147 ? -1.517 26.120 15.120 1.00 39.12 147 ARG A O 1
ATOM 1209 N N . ARG A 1 148 ? -3.079 25.338 16.539 1.00 45.72 148 ARG A N 1
ATOM 1210 C CA . ARG A 1 148 ? -2.753 23.935 16.196 1.00 45.72 148 ARG A CA 1
ATOM 1211 C C . ARG A 1 148 ? -3.331 23.635 14.823 1.00 45.72 148 ARG A C 1
ATOM 1213 O O . ARG A 1 148 ? -4.319 24.231 14.392 1.00 45.72 148 ARG A O 1
ATOM 1220 N N . HIS A 1 149 ? -2.705 22.662 14.184 1.00 47.31 149 HIS A N 1
ATOM 1221 C CA . HIS A 1 149 ? -3.158 22.035 12.960 1.00 47.31 149 HIS A CA 1
ATOM 1222 C C . HIS A 1 149 ? -4.672 21.763 12.988 1.00 47.31 149 HIS A C 1
ATOM 1224 O O . HIS A 1 149 ? -5.222 21.233 13.958 1.00 47.31 149 HIS A O 1
ATOM 1230 N N . VAL A 1 150 ? -5.354 22.170 11.922 1.00 53.97 150 VAL A N 1
ATOM 1231 C CA . VAL A 1 150 ? -6.775 21.879 11.728 1.00 53.97 150 VAL A CA 1
ATOM 1232 C C . VAL A 1 150 ? -6.862 20.436 11.245 1.00 53.97 150 VAL A C 1
ATOM 1234 O O . VAL A 1 150 ? -6.206 20.105 10.264 1.00 53.97 150 VAL A O 1
ATOM 1237 N N . HIS A 1 151 ? -7.638 19.594 11.933 1.00 60.09 151 HIS A N 1
ATOM 1238 C CA . HIS A 1 151 ? -7.943 18.243 11.457 1.00 60.09 151 HIS A CA 1
ATOM 1239 C C . HIS A 1 151 ? -8.584 18.351 10.074 1.00 60.09 151 HIS A C 1
ATOM 1241 O O . HIS A 1 151 ? -9.647 18.971 9.942 1.00 60.09 151 HIS A O 1
ATOM 1247 N N . ARG A 1 152 ? -7.935 17.783 9.059 1.00 65.75 152 ARG A N 1
ATOM 1248 C CA . ARG A 1 152 ? -8.417 17.848 7.683 1.00 65.75 152 ARG A CA 1
ATOM 1249 C C . ARG A 1 152 ? -8.506 16.450 7.096 1.00 65.75 152 ARG A C 1
ATOM 1251 O O . ARG A 1 152 ? -7.497 15.759 7.038 1.00 65.75 152 ARG A O 1
ATOM 1258 N N . PHE A 1 153 ? -9.719 16.043 6.727 1.00 75.38 153 PHE A N 1
ATOM 1259 C CA . PHE A 1 153 ? -9.956 14.837 5.946 1.00 75.38 153 PHE A CA 1
ATOM 1260 C C . PHE A 1 153 ? -10.399 15.248 4.541 1.00 75.38 153 PHE A C 1
ATOM 1262 O O . PHE A 1 153 ? -11.579 15.412 4.247 1.00 75.38 153 PHE A O 1
ATOM 1269 N N . PHE A 1 154 ? -9.423 15.444 3.673 1.00 71.75 154 PHE A N 1
ATOM 1270 C CA . PHE A 1 154 ? -9.626 15.541 2.243 1.00 71.75 154 PHE A CA 1
ATOM 1271 C C . PHE A 1 154 ? -9.618 14.129 1.683 1.00 71.75 154 PHE A C 1
ATOM 1273 O O . PHE A 1 154 ? -8.567 13.493 1.623 1.00 71.75 154 PHE A O 1
ATOM 1280 N N . GLY A 1 155 ? -10.784 13.614 1.325 1.00 73.81 155 GLY A N 1
ATOM 1281 C CA . GLY A 1 155 ? -10.920 12.237 0.888 1.00 73.81 155 GLY A CA 1
ATOM 1282 C C . GLY A 1 155 ? -12.371 11.816 0.747 1.00 73.81 155 GLY A C 1
ATOM 1283 O O . GLY A 1 155 ? -13.287 12.599 0.996 1.00 73.81 155 GLY A O 1
ATOM 1284 N N . ASP A 1 156 ? -12.554 10.557 0.382 1.00 77.88 156 ASP A N 1
ATOM 1285 C CA . ASP A 1 156 ? -13.853 9.916 0.253 1.00 77.88 156 ASP A CA 1
ATOM 1286 C C . ASP A 1 156 ? -14.001 8.829 1.329 1.00 77.88 156 ASP A C 1
ATOM 1288 O O . ASP A 1 156 ? -13.027 8.173 1.704 1.00 77.88 156 ASP A O 1
ATOM 1292 N N . ILE A 1 157 ? -15.229 8.623 1.807 1.00 83.19 157 ILE A N 1
ATOM 1293 C CA . ILE A 1 157 ? -15.614 7.505 2.676 1.00 83.19 157 ILE A CA 1
ATOM 1294 C C . ILE A 1 157 ? -16.750 6.782 1.953 1.00 83.19 157 ILE A C 1
ATOM 1296 O O . ILE A 1 157 ? -17.805 7.377 1.739 1.00 83.19 157 ILE A O 1
ATOM 1300 N N . SER A 1 158 ? -16.533 5.534 1.542 1.00 78.94 158 SER A N 1
ATOM 1301 C CA . SER A 1 158 ? -17.540 4.743 0.813 1.00 78.94 158 SER A CA 1
ATOM 1302 C C . SER A 1 158 ? -18.304 3.773 1.710 1.00 78.94 158 SER A C 1
ATOM 1304 O O . SER A 1 158 ? -19.451 3.455 1.409 1.00 78.94 158 SER A O 1
ATOM 1306 N N . ASP A 1 159 ? -17.702 3.344 2.821 1.00 83.38 159 ASP A N 1
ATOM 1307 C CA . ASP A 1 159 ? -18.352 2.527 3.847 1.00 83.38 159 ASP A CA 1
ATOM 1308 C C . ASP A 1 159 ? -17.872 2.966 5.235 1.00 83.38 159 ASP A C 1
ATOM 1310 O O . ASP A 1 159 ? -16.706 3.324 5.420 1.00 83.38 159 ASP A O 1
ATOM 1314 N N . LEU A 1 160 ? -18.771 2.961 6.215 1.00 87.62 160 LEU A N 1
ATOM 1315 C CA . LEU A 1 160 ? -18.461 3.241 7.614 1.00 87.62 160 LEU A CA 1
ATOM 1316 C C . LEU A 1 160 ? -19.416 2.436 8.484 1.00 87.62 160 LEU A C 1
ATOM 1318 O O . LEU A 1 160 ? -20.624 2.676 8.479 1.00 87.62 160 LEU A O 1
ATOM 1322 N N . THR A 1 161 ? -18.857 1.524 9.269 1.00 89.94 161 THR A N 1
ATOM 1323 C CA . THR A 1 161 ? -19.630 0.585 10.076 1.00 89.94 161 THR A CA 1
ATOM 1324 C C . THR A 1 161 ? -19.076 0.525 11.495 1.00 89.94 161 THR A C 1
ATOM 1326 O O . THR A 1 161 ? -17.867 0.594 11.719 1.00 89.94 161 THR A O 1
ATOM 1329 N N . VAL A 1 162 ? -19.977 0.426 12.474 1.00 89.75 162 VAL A N 1
ATOM 1330 C CA . VAL A 1 162 ? -19.628 0.263 13.888 1.00 89.75 162 VAL A CA 1
ATOM 1331 C C . VAL A 1 162 ? -20.355 -0.959 14.436 1.00 89.75 162 VAL A C 1
ATOM 1333 O O . VAL A 1 162 ? -21.587 -0.978 14.472 1.00 89.75 162 VAL A O 1
ATOM 1336 N N . TRP A 1 163 ? -19.604 -1.956 14.899 1.00 92.38 163 TRP A N 1
ATOM 1337 C CA . TRP A 1 163 ? -20.138 -3.108 15.627 1.00 92.38 163 TRP A CA 1
ATOM 1338 C C . TRP A 1 163 ? -20.042 -2.862 17.125 1.00 92.38 163 TRP A C 1
ATOM 1340 O O . TRP A 1 163 ? -19.028 -2.378 17.620 1.00 92.38 163 TRP A O 1
ATOM 1350 N N . LYS A 1 164 ? -21.088 -3.248 17.860 1.00 88.88 164 LYS A N 1
ATOM 1351 C CA . LYS A 1 164 ? -21.132 -3.204 19.333 1.00 88.88 164 LYS A CA 1
ATOM 1352 C C . LYS A 1 164 ? -20.450 -4.415 19.989 1.00 88.88 164 LYS A C 1
ATOM 1354 O O . LYS A 1 164 ? -20.847 -4.834 21.068 1.00 88.88 164 LYS A O 1
ATOM 1359 N N . THR A 1 165 ? -19.518 -5.030 19.277 1.00 90.75 165 THR A N 1
ATOM 1360 C CA . THR A 1 165 ? -18.744 -6.194 19.704 1.00 90.75 165 THR A CA 1
ATOM 1361 C C . THR A 1 165 ? -17.344 -6.066 19.122 1.00 90.75 165 THR A C 1
ATOM 1363 O O . THR A 1 165 ? -17.197 -5.488 18.043 1.00 90.75 165 THR A O 1
ATOM 1366 N N . SER A 1 166 ? -16.337 -6.626 19.793 1.00 92.62 166 SER A N 1
ATOM 1367 C CA . SER A 1 166 ? -15.020 -6.821 19.177 1.00 92.62 166 SER A CA 1
ATOM 1368 C C . SER A 1 166 ? -15.136 -7.935 18.139 1.00 92.62 166 SER A C 1
ATOM 1370 O O . SER A 1 166 ? -15.589 -9.037 18.451 1.00 92.62 166 SER A O 1
ATOM 1372 N N . LEU A 1 167 ? -14.789 -7.630 16.893 1.00 94.88 167 LEU A N 1
ATOM 1373 C CA . LEU A 1 167 ? -14.636 -8.622 15.839 1.00 94.88 167 LEU A CA 1
ATOM 1374 C C . LEU A 1 167 ? -13.247 -9.258 15.918 1.00 94.88 167 LEU A C 1
ATOM 1376 O O . LEU A 1 167 ? -12.256 -8.586 16.214 1.00 94.88 167 LEU A O 1
ATOM 1380 N N . ASN A 1 168 ? -13.180 -10.551 15.606 1.00 90.94 168 ASN A N 1
ATOM 1381 C CA . ASN A 1 168 ? -11.911 -11.262 15.474 1.00 90.94 168 ASN A CA 1
ATOM 1382 C C . ASN A 1 168 ? -11.243 -10.985 14.103 1.00 90.94 168 ASN A C 1
ATOM 1384 O O . ASN A 1 168 ? -11.901 -10.459 13.197 1.00 90.94 168 ASN A O 1
ATOM 1388 N N . PRO A 1 169 ? -9.952 -11.335 13.920 1.00 89.50 169 PRO A N 1
ATOM 1389 C CA . PRO A 1 169 ? -9.226 -11.051 12.680 1.00 89.50 169 PRO A CA 1
ATOM 1390 C C . PRO A 1 169 ? -9.892 -11.604 11.412 1.00 89.50 169 PRO A C 1
ATOM 1392 O O . PRO A 1 169 ? -9.996 -10.879 10.426 1.00 89.50 169 PRO A O 1
ATOM 1395 N N . ASP A 1 170 ? -10.416 -12.832 11.441 1.00 86.88 170 ASP A N 1
ATOM 1396 C CA . ASP A 1 170 ? -11.059 -13.450 10.272 1.00 86.88 170 ASP A CA 1
ATOM 1397 C C . ASP A 1 170 ? -12.359 -12.731 9.888 1.00 86.88 170 ASP A C 1
ATOM 1399 O O . ASP A 1 170 ? -12.662 -12.546 8.710 1.00 86.88 170 ASP A O 1
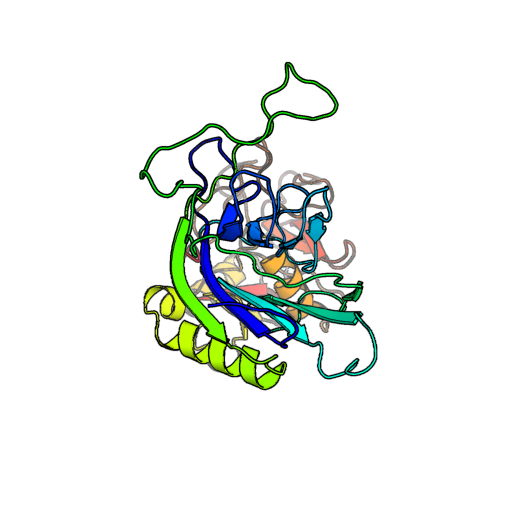ATOM 1403 N N . GLN A 1 171 ? -13.144 -12.289 10.875 1.00 94.38 171 GLN A N 1
ATOM 1404 C CA . GLN A 1 171 ? -14.353 -11.498 10.637 1.00 94.38 171 GLN A CA 1
ATOM 1405 C C . GLN A 1 171 ? -14.025 -10.144 10.003 1.00 94.38 171 GLN A C 1
ATOM 1407 O O . GLN A 1 171 ? -14.727 -9.715 9.086 1.00 94.38 171 GLN A O 1
ATOM 1412 N N . ILE A 1 172 ? -12.963 -9.483 10.473 1.00 90.75 172 ILE A N 1
ATOM 1413 C CA . ILE A 1 172 ? -12.515 -8.196 9.931 1.00 90.75 172 ILE A CA 1
ATOM 1414 C C . ILE A 1 172 ? -11.992 -8.377 8.503 1.00 90.75 172 ILE A C 1
ATOM 1416 O O . ILE A 1 172 ? -12.388 -7.610 7.626 1.00 90.75 172 ILE A O 1
ATOM 1420 N N . LEU A 1 173 ? -11.187 -9.413 8.246 1.00 82.38 173 LEU A N 1
ATOM 1421 C CA . LEU A 1 173 ? -10.688 -9.743 6.911 1.00 82.38 173 LEU A CA 1
ATOM 1422 C C . LEU A 1 173 ? -11.830 -10.021 5.928 1.00 82.38 173 LEU A C 1
ATOM 1424 O O . LEU A 1 173 ? -11.911 -9.376 4.885 1.00 82.38 173 LEU A O 1
ATOM 1428 N N . ASN A 1 174 ? -12.765 -10.901 6.291 1.00 86.69 174 ASN A N 1
ATOM 1429 C CA . ASN A 1 174 ? -13.910 -11.233 5.441 1.00 86.69 174 ASN A CA 1
ATOM 1430 C C . ASN A 1 174 ? -14.781 -10.002 5.140 1.00 86.69 174 ASN A C 1
ATOM 1432 O O . ASN A 1 174 ? -15.259 -9.833 4.016 1.00 86.69 174 ASN A O 1
ATOM 1436 N N . TYR A 1 175 ? -14.993 -9.119 6.125 1.00 90.31 175 TYR A N 1
ATOM 1437 C CA . TYR A 1 175 ? -15.750 -7.887 5.899 1.00 90.31 175 TYR A CA 1
ATOM 1438 C C . TYR A 1 175 ? -14.986 -6.899 5.007 1.00 90.31 175 TYR A C 1
ATOM 1440 O O . TYR A 1 175 ? -15.582 -6.304 4.108 1.00 90.31 175 TYR A O 1
ATOM 1448 N N . SER A 1 176 ? -13.669 -6.762 5.198 1.00 85.94 176 SER A N 1
ATOM 1449 C CA . SER A 1 176 ? -12.797 -5.994 4.303 1.00 85.94 176 SER A CA 1
ATOM 1450 C C . SER A 1 176 ? -12.908 -6.477 2.859 1.00 85.94 176 SER A C 1
ATOM 1452 O O . SER A 1 176 ? -13.170 -5.670 1.969 1.00 85.94 176 SER A O 1
ATOM 1454 N N . GLU A 1 177 ? -12.770 -7.782 2.625 1.00 83.50 177 GLU A N 1
ATOM 1455 C CA . GLU A 1 177 ? -12.878 -8.384 1.293 1.00 83.50 177 GLU A CA 1
ATOM 1456 C C . GLU A 1 177 ? -14.262 -8.167 0.673 1.00 83.50 177 GLU A C 1
ATOM 1458 O O . GLU A 1 177 ? -14.366 -7.796 -0.498 1.00 83.50 177 GLU A O 1
ATOM 1463 N N . PHE A 1 178 ? -15.331 -8.321 1.461 1.00 86.25 178 PHE A N 1
ATOM 1464 C CA . PHE A 1 178 ? -16.696 -8.054 1.012 1.00 86.25 178 PHE A CA 1
ATOM 1465 C C . PHE A 1 178 ? -16.883 -6.600 0.553 1.00 86.25 178 PHE A C 1
ATOM 1467 O O . PHE A 1 178 ? -17.440 -6.356 -0.522 1.00 86.25 178 PHE A O 1
ATOM 1474 N N . VAL A 1 179 ? -16.406 -5.628 1.337 1.00 82.56 179 VAL A N 1
ATOM 1475 C CA . VAL A 1 179 ? -16.511 -4.201 0.995 1.00 82.56 179 VAL A CA 1
ATOM 1476 C C . VAL A 1 179 ? -15.693 -3.878 -0.257 1.00 82.56 179 VAL A C 1
ATOM 1478 O O . VAL A 1 179 ? -16.204 -3.210 -1.160 1.00 82.56 179 VAL A O 1
ATOM 1481 N N . ILE A 1 180 ? -14.470 -4.411 -0.355 1.00 78.00 180 ILE A N 1
ATOM 1482 C CA . ILE A 1 180 ? -13.597 -4.253 -1.527 1.00 78.00 180 ILE A CA 1
ATOM 1483 C C . ILE A 1 180 ? -14.255 -4.837 -2.784 1.00 78.00 180 ILE A C 1
ATOM 1485 O O . ILE A 1 180 ? -14.223 -4.208 -3.841 1.00 78.00 180 ILE A O 1
ATOM 1489 N N . ALA A 1 181 ? -14.885 -6.011 -2.684 1.00 72.88 181 ALA A N 1
ATOM 1490 C CA . ALA A 1 181 ? -15.556 -6.665 -3.806 1.00 72.88 181 ALA A CA 1
ATOM 1491 C C . ALA A 1 181 ? -16.835 -5.937 -4.258 1.00 72.88 181 ALA A C 1
ATOM 1493 O O . ALA A 1 181 ? -17.181 -5.968 -5.443 1.00 72.88 181 ALA A O 1
ATOM 1494 N N . LYS A 1 182 ? -17.545 -5.287 -3.325 1.00 76.44 182 LYS A N 1
ATOM 1495 C CA . LYS A 1 182 ? -18.776 -4.529 -3.593 1.00 76.44 182 LYS A CA 1
ATOM 1496 C C . LYS A 1 182 ? -18.502 -3.185 -4.272 1.00 76.44 182 LYS A C 1
ATOM 1498 O O . LYS A 1 182 ? -19.323 -2.734 -5.072 1.00 76.44 182 LYS A O 1
ATOM 1503 N N . ASN A 1 183 ? -17.396 -2.526 -3.940 1.00 67.94 183 ASN A N 1
ATOM 1504 C CA . ASN A 1 183 ? -17.070 -1.215 -4.486 1.00 67.94 183 ASN A CA 1
ATOM 1505 C C . ASN A 1 183 ? -16.344 -1.358 -5.844 1.00 67.94 183 ASN A C 1
ATOM 1507 O O . ASN A 1 183 ? -15.357 -2.069 -5.999 1.00 67.94 183 ASN A O 1
ATOM 1511 N N . VAL A 1 184 ? -16.893 -0.721 -6.884 1.00 60.47 184 VAL A N 1
ATOM 1512 C CA . VAL A 1 184 ? -16.414 -0.860 -8.271 1.00 60.47 184 VAL A CA 1
ATOM 1513 C C . VAL A 1 184 ? -15.059 -0.175 -8.468 1.00 60.47 184 VAL A C 1
ATOM 1515 O O . VAL A 1 184 ? -14.223 -0.695 -9.204 1.00 60.47 184 VAL A O 1
ATOM 1518 N N . GLU A 1 185 ? -14.818 0.947 -7.781 1.00 58.53 185 GLU A N 1
ATOM 1519 C CA . GLU A 1 185 ? -13.526 1.641 -7.817 1.00 58.53 185 GLU A CA 1
ATOM 1520 C C . GLU A 1 185 ? -12.437 0.819 -7.116 1.00 58.53 185 GLU A C 1
ATOM 1522 O O . GLU A 1 185 ? -11.308 0.779 -7.588 1.00 58.53 185 GLU A O 1
ATOM 1527 N N . THR A 1 186 ? -12.778 0.072 -6.063 1.00 56.09 186 THR A N 1
ATOM 1528 C CA . THR A 1 186 ? -11.831 -0.836 -5.391 1.00 56.09 186 THR A CA 1
ATOM 1529 C C . THR A 1 186 ? -11.658 -2.167 -6.071 1.00 56.09 186 THR A C 1
ATOM 1531 O O . THR A 1 186 ? -10.588 -2.752 -6.001 1.00 56.09 186 THR A O 1
ATOM 1534 N N . ARG A 1 187 ? -12.676 -2.652 -6.778 1.00 51.38 187 ARG A N 1
ATOM 1535 C CA . ARG A 1 187 ? -12.549 -3.823 -7.645 1.00 51.38 187 ARG A CA 1
ATOM 1536 C C . ARG A 1 187 ? -11.622 -3.548 -8.830 1.00 51.38 187 ARG A C 1
ATOM 1538 O O . ARG A 1 187 ? -10.969 -4.473 -9.301 1.00 51.38 187 ARG A O 1
ATOM 1545 N N . ALA A 1 188 ? -11.544 -2.297 -9.286 1.00 51.06 188 ALA A N 1
ATOM 1546 C CA . ALA A 1 188 ? -10.531 -1.859 -10.243 1.00 51.06 188 ALA A CA 1
ATOM 1547 C C . ALA A 1 188 ? -9.110 -1.796 -9.630 1.00 51.06 188 ALA A C 1
ATOM 1549 O O . ALA A 1 188 ? -8.136 -1.891 -10.375 1.00 51.06 188 ALA A O 1
ATOM 1550 N N . GLU A 1 189 ? -8.995 -1.700 -8.296 1.00 53.12 189 GLU A N 1
ATOM 1551 C CA . GLU A 1 189 ? -7.745 -1.788 -7.513 1.00 53.12 189 GLU A CA 1
ATOM 1552 C C . GLU A 1 189 ? -7.440 -3.210 -6.970 1.00 53.12 189 GLU A C 1
ATOM 1554 O O . GLU A 1 189 ? -6.329 -3.457 -6.495 1.00 53.12 189 GLU A O 1
ATOM 1559 N N . ALA A 1 190 ? -8.383 -4.161 -7.037 1.00 53.47 190 ALA A N 1
ATOM 1560 C CA . ALA A 1 190 ? -8.189 -5.543 -6.595 1.00 53.47 190 ALA A CA 1
ATOM 1561 C C . ALA A 1 190 ? -7.141 -6.251 -7.470 1.00 53.47 190 ALA A C 1
ATOM 1563 O O . ALA A 1 190 ? -7.091 -6.035 -8.683 1.00 53.47 190 ALA A O 1
ATOM 1564 N N . ALA A 1 191 ? -6.314 -7.098 -6.840 1.00 58.09 191 ALA A N 1
ATOM 1565 C CA . ALA A 1 191 ? -5.202 -7.798 -7.483 1.00 58.09 191 ALA A CA 1
ATOM 1566 C C . ALA A 1 191 ? -5.615 -8.363 -8.857 1.00 58.09 191 ALA A C 1
ATOM 1568 O O . ALA A 1 191 ? -6.627 -9.066 -8.949 1.00 58.09 191 ALA A O 1
ATOM 1569 N N . PRO A 1 192 ? -4.880 -8.059 -9.939 1.00 67.88 192 PRO A N 1
ATOM 1570 C CA . PRO A 1 192 ? -5.300 -8.438 -11.276 1.00 67.88 192 PRO A CA 1
ATOM 1571 C C . PRO A 1 192 ? -5.339 -9.957 -11.407 1.00 67.88 192 PRO A C 1
ATOM 1573 O O . PRO A 1 192 ? -4.488 -10.673 -10.874 1.00 67.88 192 PRO A O 1
ATOM 1576 N N . VAL A 1 193 ? -6.307 -10.457 -12.174 1.00 78.81 193 VAL A N 1
ATOM 1577 C CA . VAL A 1 193 ? -6.317 -11.864 -12.576 1.00 78.81 193 VAL A CA 1
ATOM 1578 C C . VAL A 1 193 ? -5.159 -12.078 -13.546 1.00 78.81 193 VAL A C 1
ATOM 1580 O O . VAL A 1 193 ? -5.209 -11.664 -14.704 1.00 78.81 193 VAL A O 1
ATOM 1583 N N . CYS A 1 194 ? -4.097 -12.705 -13.054 1.00 86.19 194 CYS A N 1
ATOM 1584 C CA . CYS A 1 194 ? -2.890 -12.951 -13.826 1.00 86.19 194 CYS A CA 1
ATOM 1585 C C . CYS A 1 194 ? -2.957 -14.281 -14.578 1.00 86.19 194 CYS A C 1
ATOM 1587 O O . CYS A 1 194 ? -3.435 -15.288 -14.055 1.00 86.19 194 CYS A O 1
ATOM 1589 N N . GLN A 1 195 ? -2.442 -14.297 -15.810 1.00 87.50 195 GLN A N 1
ATOM 1590 C CA . GLN A 1 195 ? -2.274 -15.535 -16.572 1.00 87.50 195 GLN A CA 1
ATOM 1591 C C . GLN A 1 195 ? -1.307 -16.497 -15.849 1.00 87.50 195 GLN A C 1
ATOM 1593 O O . GLN A 1 195 ? -0.445 -16.042 -15.090 1.00 87.50 195 GLN A O 1
ATOM 1598 N N . PRO A 1 196 ? -1.389 -17.820 -16.086 1.00 88.5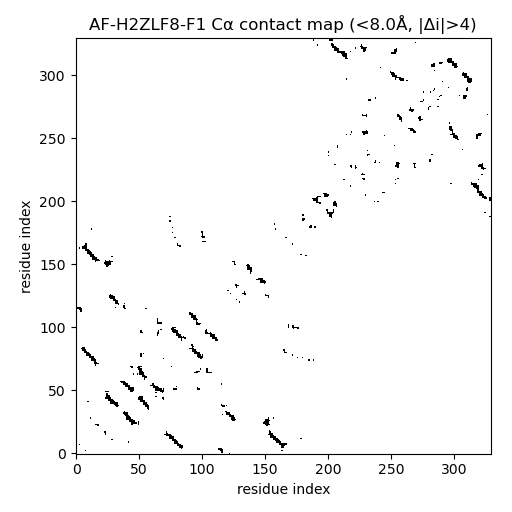0 196 PRO A N 1
ATOM 1599 C CA . PRO A 1 196 ? -0.439 -18.775 -15.520 1.00 88.50 196 PRO A CA 1
ATOM 1600 C C . PRO A 1 196 ? 1.022 -18.354 -15.746 1.00 88.50 196 PRO A C 1
ATOM 1602 O O . PRO A 1 196 ? 1.401 -17.922 -16.834 1.00 88.50 196 PRO A O 1
ATOM 1605 N N . GLY A 1 197 ? 1.844 -18.453 -14.699 1.00 87.88 197 GLY A N 1
ATOM 1606 C CA . GLY A 1 197 ? 3.245 -18.009 -14.716 1.00 87.88 197 GLY A CA 1
ATOM 1607 C C . GLY A 1 197 ? 3.462 -16.525 -14.390 1.00 87.88 197 GLY A C 1
ATOM 1608 O O . GLY A 1 197 ? 4.599 -16.132 -14.151 1.00 87.88 197 GLY A O 1
ATOM 1609 N N . TRP A 1 198 ? 2.399 -15.721 -14.307 1.00 92.94 198 TRP A N 1
ATOM 1610 C CA . TRP A 1 198 ? 2.450 -14.343 -13.820 1.00 92.94 198 TRP A CA 1
ATOM 1611 C C . TRP A 1 198 ? 2.039 -14.267 -12.341 1.00 92.94 198 TRP A C 1
ATOM 1613 O O . TRP A 1 198 ? 1.264 -15.084 -11.840 1.00 92.94 198 TRP A O 1
ATOM 1623 N N . ARG A 1 199 ? 2.577 -13.283 -11.621 1.00 90.88 199 ARG A N 1
ATOM 1624 C CA . ARG A 1 199 ? 2.345 -13.032 -10.195 1.00 90.88 199 ARG A CA 1
ATOM 1625 C C . ARG A 1 199 ? 1.653 -11.677 -10.013 1.00 90.88 199 ARG A C 1
ATOM 1627 O O . ARG A 1 199 ? 2.163 -10.694 -10.551 1.00 90.88 199 ARG A O 1
ATOM 1634 N N . PRO A 1 200 ? 0.519 -11.600 -9.299 1.00 89.38 200 PRO A N 1
ATOM 1635 C CA . PRO A 1 200 ? -0.152 -10.329 -9.049 1.00 89.38 200 PRO A CA 1
ATOM 1636 C C . PRO A 1 200 ? 0.592 -9.506 -7.995 1.00 89.38 200 PRO A C 1
ATOM 1638 O O . PRO A 1 200 ? 1.043 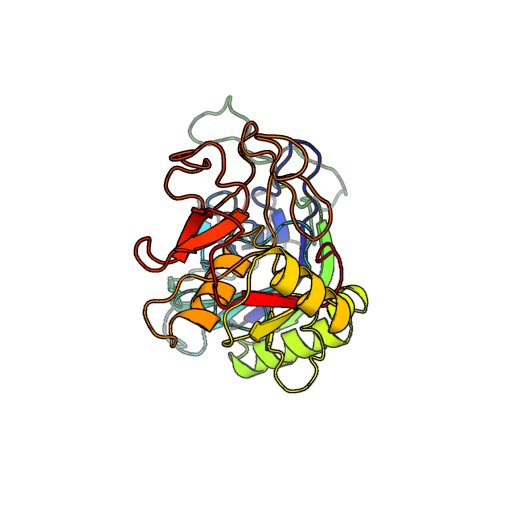-10.053 -6.990 1.00 89.38 200 PRO A O 1
ATOM 1641 N N . HIS A 1 201 ? 0.669 -8.191 -8.206 1.00 83.81 201 HIS A N 1
ATOM 1642 C CA . HIS A 1 201 ? 1.065 -7.213 -7.190 1.00 83.81 201 HIS A CA 1
ATOM 1643 C C . HIS A 1 201 ? 0.453 -5.843 -7.505 1.00 83.81 201 HIS A C 1
ATOM 1645 O O . HIS A 1 201 ? 0.570 -5.334 -8.621 1.00 83.81 201 HIS A O 1
ATOM 1651 N N . GLY A 1 202 ? -0.239 -5.237 -6.538 1.00 82.81 202 GLY A N 1
ATOM 1652 C CA . GLY A 1 202 ? -1.065 -4.053 -6.801 1.00 82.81 202 GLY A CA 1
ATOM 1653 C C . GLY A 1 202 ? -2.087 -4.324 -7.913 1.00 82.81 202 GLY A C 1
ATOM 1654 O O . GLY A 1 202 ? -2.762 -5.344 -7.884 1.00 82.81 202 GLY A O 1
ATOM 1655 N N . CYS A 1 203 ? -2.156 -3.443 -8.914 1.00 81.12 203 CYS A N 1
ATOM 1656 C CA . CYS A 1 203 ? -3.050 -3.572 -10.070 1.00 81.12 203 CYS A CA 1
ATOM 1657 C C . CYS A 1 203 ? -2.393 -4.238 -11.304 1.00 81.12 203 CYS A C 1
ATOM 1659 O O . CYS A 1 203 ? -2.967 -4.226 -12.397 1.00 81.12 203 CYS A O 1
ATOM 1661 N N . LYS A 1 204 ? -1.162 -4.763 -11.171 1.00 88.75 204 LYS A N 1
ATOM 1662 C CA . LYS A 1 204 ? -0.366 -5.316 -12.283 1.00 88.75 204 LYS A CA 1
ATOM 1663 C C . LYS A 1 204 ? 0.040 -6.776 -12.050 1.00 88.75 204 LYS A C 1
ATOM 1665 O O . LYS A 1 204 ? 0.070 -7.278 -10.928 1.00 88.75 204 LYS A O 1
ATOM 1670 N N . CYS A 1 205 ? 0.341 -7.457 -13.144 1.00 93.94 205 CYS A N 1
ATOM 1671 C CA . CYS A 1 205 ? 0.881 -8.809 -13.171 1.00 93.94 205 CYS A CA 1
ATOM 1672 C C . CYS A 1 205 ? 2.356 -8.759 -13.550 1.00 93.94 205 CYS A C 1
ATOM 1674 O O . CYS A 1 205 ? 2.720 -8.020 -14.457 1.00 93.94 205 CYS A O 1
ATOM 1676 N N . TYR A 1 206 ? 3.188 -9.587 -12.927 1.00 95.94 206 TYR A N 1
ATOM 1677 C CA . TYR A 1 206 ? 4.634 -9.601 -13.149 1.00 95.94 206 TYR A CA 1
ATOM 1678 C C . TYR A 1 206 ? 5.133 -11.005 -13.463 1.00 95.94 206 TYR A C 1
ATOM 1680 O O . TYR A 1 206 ? 4.624 -11.982 -12.915 1.00 95.94 206 TYR A O 1
ATOM 1688 N N . LYS A 1 207 ? 6.137 -11.125 -14.326 1.00 95.69 207 LYS A N 1
ATOM 1689 C CA . LYS A 1 207 ? 6.723 -12.417 -14.696 1.00 95.69 207 LYS A CA 1
ATOM 1690 C C . LYS A 1 207 ? 8.229 -12.289 -14.845 1.00 95.69 207 LYS A C 1
ATOM 1692 O O . LYS A 1 207 ? 8.715 -11.392 -15.529 1.00 95.69 207 LYS A O 1
ATOM 1697 N N . LEU A 1 208 ? 8.941 -13.204 -14.195 1.00 95.38 208 LEU A N 1
ATOM 1698 C CA . LEU A 1 208 ? 10.383 -13.367 -14.314 1.00 95.38 208 LEU A CA 1
ATOM 1699 C C . LEU A 1 208 ? 10.703 -14.241 -15.530 1.00 95.38 208 LEU A C 1
ATOM 1701 O O . LEU A 1 208 ? 10.160 -15.339 -15.668 1.00 95.38 208 LEU A O 1
ATOM 1705 N N . PHE A 1 209 ? 11.620 -13.774 -16.368 1.00 95.06 209 PHE A N 1
ATOM 1706 C CA . PHE A 1 209 ? 12.192 -14.519 -17.479 1.00 95.06 209 PHE A CA 1
ATOM 1707 C C . PHE A 1 209 ? 13.646 -14.862 -17.137 1.00 95.06 209 PHE A C 1
ATOM 1709 O O . PHE A 1 209 ? 14.503 -13.977 -17.153 1.00 95.06 209 PHE A O 1
ATOM 1716 N N . PRO A 1 210 ? 13.940 -16.132 -16.799 1.00 93.06 210 PRO A N 1
ATOM 1717 C CA . PRO A 1 210 ? 15.267 -16.530 -16.334 1.00 93.06 210 PRO A CA 1
ATOM 1718 C C . PRO A 1 210 ? 16.297 -16.644 -17.467 1.00 93.06 210 PRO A C 1
ATOM 1720 O O . PRO A 1 210 ? 17.493 -16.668 -17.198 1.00 93.06 210 PRO A O 1
ATOM 1723 N N . SER A 1 211 ? 15.859 -16.737 -18.727 1.00 94.62 211 SER A N 1
ATOM 1724 C CA . SER A 1 211 ? 16.749 -16.796 -19.890 1.00 94.62 211 SER A CA 1
ATOM 1725 C C . SER A 1 211 ? 17.338 -15.410 -20.180 1.00 94.62 211 SER A C 1
ATOM 1727 O O . SER A 1 211 ? 16.572 -14.505 -20.517 1.00 94.62 211 SER A O 1
ATOM 1729 N N . PRO A 1 212 ? 18.667 -15.221 -20.072 1.00 96.50 212 PRO A N 1
ATOM 1730 C CA . PRO A 1 212 ? 19.268 -13.902 -20.221 1.00 96.50 212 PRO A CA 1
ATOM 1731 C C . PRO A 1 212 ? 19.206 -13.380 -21.657 1.00 96.50 212 PRO A C 1
ATOM 1733 O O . PRO A 1 212 ? 19.501 -14.116 -22.598 1.00 96.50 212 PRO A O 1
ATOM 1736 N N . LEU A 1 213 ? 18.885 -12.096 -21.817 1.00 98.06 213 LEU A N 1
ATOM 1737 C CA . LEU A 1 213 ? 18.830 -11.399 -23.104 1.00 98.06 213 LEU A CA 1
ATOM 1738 C C . LEU A 1 213 ? 19.500 -10.021 -23.010 1.00 98.06 213 LEU A C 1
ATOM 1740 O O . LEU A 1 213 ? 19.668 -9.466 -21.921 1.00 98.06 213 LEU A O 1
ATOM 1744 N N . ARG A 1 214 ? 19.858 -9.457 -24.170 1.00 98.25 214 ARG A N 1
ATOM 1745 C CA . ARG A 1 214 ? 20.177 -8.025 -24.295 1.00 98.25 214 ARG A CA 1
ATOM 1746 C C . ARG A 1 214 ? 18.945 -7.182 -23.971 1.00 98.25 214 ARG A C 1
ATOM 1748 O O . ARG A 1 214 ? 17.817 -7.662 -24.099 1.00 98.25 214 ARG A O 1
ATOM 1755 N N . PHE A 1 215 ? 19.157 -5.933 -23.564 1.00 98.31 215 PHE A N 1
ATOM 1756 C CA . PHE A 1 215 ? 18.071 -5.063 -23.108 1.00 98.31 215 PHE A CA 1
ATOM 1757 C C . PHE A 1 215 ? 16.972 -4.856 -24.166 1.00 98.31 215 PHE A C 1
ATOM 1759 O O . PHE A 1 215 ? 15.787 -4.946 -23.856 1.00 98.31 215 PHE A O 1
ATOM 1766 N N . ASP A 1 216 ? 17.352 -4.648 -25.428 1.00 97.19 216 ASP A N 1
ATOM 1767 C CA . ASP A 1 216 ? 16.445 -4.479 -26.574 1.00 97.19 216 ASP A CA 1
ATOM 1768 C C . ASP A 1 216 ? 15.587 -5.728 -26.850 1.00 97.19 216 ASP A C 1
ATOM 1770 O O . ASP A 1 216 ? 14.377 -5.643 -27.087 1.00 97.19 216 ASP A O 1
ATOM 1774 N N . ALA A 1 217 ? 16.198 -6.908 -26.766 1.00 98.31 217 ALA A N 1
ATOM 1775 C CA . ALA A 1 217 ? 15.506 -8.182 -26.909 1.00 98.31 217 ALA A CA 1
ATOM 1776 C C . ALA A 1 217 ? 14.574 -8.466 -25.717 1.00 98.31 217 ALA A C 1
ATOM 1778 O O . ALA A 1 217 ? 13.454 -8.940 -25.916 1.00 98.31 217 ALA A O 1
ATOM 1779 N N . ALA A 1 218 ? 14.993 -8.138 -24.491 1.00 98.44 218 ALA A N 1
ATOM 1780 C CA . ALA A 1 218 ? 14.159 -8.239 -23.294 1.00 98.44 218 ALA A CA 1
ATOM 1781 C C . ALA A 1 218 ? 12.945 -7.295 -23.370 1.00 98.44 218 ALA A C 1
ATOM 1783 O O . ALA A 1 218 ? 11.819 -7.711 -23.093 1.00 98.44 218 ALA A O 1
ATOM 1784 N N . TRP A 1 219 ? 13.157 -6.055 -23.827 1.00 97.38 219 TRP A N 1
ATOM 1785 C CA . TRP A 1 219 ? 12.099 -5.078 -24.089 1.00 97.38 219 TRP A CA 1
ATOM 1786 C C . TRP A 1 219 ? 11.053 -5.636 -25.052 1.00 97.38 219 TRP A C 1
ATOM 1788 O O . TRP A 1 219 ? 9.874 -5.725 -24.707 1.00 97.38 219 TRP A O 1
ATOM 1798 N N . THR A 1 220 ? 11.506 -6.087 -26.223 1.00 96.50 220 THR A N 1
ATOM 1799 C CA . THR A 1 220 ? 10.641 -6.648 -27.270 1.00 96.50 220 THR A CA 1
ATOM 1800 C C . THR A 1 220 ? 9.902 -7.892 -26.773 1.00 96.50 220 THR A C 1
ATOM 1802 O O . THR A 1 220 ? 8.719 -8.067 -27.049 1.00 96.50 220 THR A O 1
ATOM 1805 N N . THR A 1 221 ? 10.566 -8.749 -25.990 1.00 97.75 221 THR A N 1
ATOM 1806 C CA . THR A 1 221 ? 9.938 -9.954 -25.425 1.00 97.75 221 THR A CA 1
ATOM 1807 C C . THR A 1 221 ? 8.779 -9.597 -24.500 1.00 97.75 221 THR A C 1
ATOM 1809 O O . THR A 1 221 ? 7.719 -10.215 -24.581 1.00 97.75 221 THR A O 1
ATOM 1812 N N . CYS A 1 222 ? 8.937 -8.575 -23.655 1.00 97.62 222 CYS A N 1
ATOM 1813 C CA . CYS A 1 222 ? 7.837 -8.119 -22.815 1.00 97.62 222 CYS A CA 1
ATOM 1814 C C . CYS A 1 222 ? 6.676 -7.530 -23.628 1.00 97.62 222 CYS A C 1
ATOM 1816 O O . CYS A 1 222 ? 5.530 -7.730 -23.237 1.00 97.62 222 CYS A O 1
ATOM 1818 N N . GLU A 1 223 ? 6.944 -6.832 -24.736 1.00 93.94 223 GLU A N 1
ATOM 1819 C CA . GLU A 1 223 ? 5.894 -6.309 -25.626 1.00 93.94 223 GLU A CA 1
ATOM 1820 C C . GLU A 1 223 ? 5.119 -7.430 -26.333 1.00 93.94 223 GLU A C 1
ATOM 1822 O O . GLU A 1 223 ? 3.892 -7.363 -26.418 1.00 93.94 223 GLU A O 1
ATOM 1827 N N . VAL A 1 224 ? 5.810 -8.485 -26.784 1.00 93.50 224 VAL A N 1
ATOM 1828 C CA . VAL A 1 224 ? 5.187 -9.680 -27.386 1.00 93.50 224 VAL A CA 1
ATOM 1829 C C . VAL A 1 224 ? 4.271 -10.398 -26.392 1.00 93.50 224 VAL A C 1
ATOM 1831 O O . VAL A 1 224 ? 3.193 -10.846 -26.771 1.00 93.50 224 VAL A O 1
ATOM 1834 N N . ASP A 1 225 ? 4.648 -10.439 -25.113 1.00 90.75 225 ASP A N 1
ATOM 1835 C CA . ASP A 1 225 ? 3.817 -10.965 -24.021 1.00 90.75 225 ASP A CA 1
ATOM 1836 C C . ASP A 1 225 ? 2.716 -9.963 -23.568 1.00 90.75 225 ASP A C 1
ATOM 1838 O O . ASP A 1 225 ? 2.155 -10.101 -22.479 1.00 90.75 225 ASP A O 1
ATOM 1842 N N . GLU A 1 226 ? 2.385 -8.959 -24.396 1.00 89.69 226 GLU A N 1
ATOM 1843 C CA . GLU A 1 226 ? 1.392 -7.891 -24.162 1.00 89.69 226 GLU A CA 1
ATOM 1844 C C . GLU A 1 226 ? 1.662 -7.048 -22.903 1.00 89.69 226 GLU A C 1
ATOM 1846 O O . GLU A 1 226 ? 0.747 -6.568 -22.220 1.00 89.69 226 GLU A O 1
ATOM 1851 N N . GLY A 1 227 ? 2.935 -6.899 -22.555 1.00 94.44 227 GLY A N 1
ATOM 1852 C CA . GLY A 1 227 ? 3.413 -6.180 -21.386 1.00 94.44 227 GLY A CA 1
ATOM 1853 C C . GLY A 1 227 ? 4.497 -5.169 -21.727 1.00 94.44 227 GLY A C 1
ATOM 1854 O O . GLY A 1 227 ? 4.534 -4.579 -22.804 1.00 94.44 227 GLY A O 1
ATOM 1855 N N . ARG A 1 228 ? 5.363 -4.924 -20.750 1.00 97.00 228 ARG A N 1
ATOM 1856 C CA . ARG A 1 228 ? 6.557 -4.079 -20.860 1.00 97.00 228 ARG A CA 1
ATOM 1857 C C . ARG A 1 228 ? 7.583 -4.527 -19.825 1.00 97.00 228 ARG A C 1
ATOM 1859 O O . ARG A 1 228 ? 7.209 -5.197 -18.864 1.00 97.00 228 ARG A O 1
ATOM 1866 N N . LEU A 1 229 ? 8.854 -4.162 -19.983 1.00 98.25 229 LEU A N 1
ATOM 1867 C CA . LEU A 1 229 ? 9.836 -4.369 -18.909 1.00 98.25 229 LEU A CA 1
ATOM 1868 C C . LEU A 1 229 ? 9.364 -3.677 -17.625 1.00 98.25 229 LEU A C 1
ATOM 1870 O O . LEU A 1 229 ? 8.758 -2.612 -17.692 1.00 98.25 229 LEU A O 1
ATOM 1874 N N . VAL A 1 230 ? 9.609 -4.276 -16.463 1.00 97.75 230 VAL A N 1
ATOM 1875 C CA . VAL A 1 230 ? 8.989 -3.849 -15.203 1.00 97.75 230 VAL A CA 1
ATOM 1876 C C . VAL A 1 230 ? 9.282 -2.390 -14.850 1.00 97.75 230 VAL A C 1
ATOM 1878 O O . VAL A 1 230 ? 10.428 -1.949 -14.900 1.00 97.75 230 VAL A O 1
ATOM 1881 N N . VAL A 1 231 ? 8.253 -1.642 -14.451 1.00 96.00 231 VAL A N 1
ATOM 1882 C CA . VAL A 1 231 ? 8.419 -0.282 -13.934 1.00 96.00 231 VAL A CA 1
ATOM 1883 C C . VAL A 1 231 ? 8.504 -0.354 -12.422 1.00 96.00 231 VAL A C 1
ATOM 1885 O O . VAL A 1 231 ? 7.534 -0.713 -11.758 1.00 96.00 231 VAL A O 1
ATOM 1888 N N . VAL A 1 232 ? 9.662 0.002 -11.876 1.00 95.00 232 VAL A N 1
ATOM 1889 C CA . VAL A 1 232 ? 9.872 0.083 -10.431 1.00 95.00 232 VAL A CA 1
ATOM 1890 C C . VAL A 1 232 ? 9.842 1.557 -10.039 1.00 95.00 232 VAL A C 1
ATOM 1892 O O . VAL A 1 232 ? 10.838 2.254 -10.152 1.00 95.00 232 VAL A O 1
ATOM 1895 N N . ASP A 1 233 ? 8.681 2.055 -9.625 1.00 87.88 233 ASP A N 1
ATOM 1896 C CA . ASP A 1 233 ? 8.433 3.479 -9.333 1.00 87.88 233 ASP A CA 1
ATOM 1897 C C . ASP A 1 233 ? 7.994 3.740 -7.882 1.00 87.88 233 ASP A C 1
ATOM 1899 O O . ASP A 1 233 ? 7.699 4.875 -7.502 1.00 87.88 233 ASP A O 1
ATOM 1903 N N . SER A 1 234 ? 7.977 2.696 -7.052 1.00 86.25 234 SER A N 1
ATOM 1904 C CA . SER A 1 234 ? 7.685 2.790 -5.625 1.00 86.25 234 SER A CA 1
ATOM 1905 C C . SER A 1 234 ? 8.442 1.734 -4.808 1.00 86.25 234 SER A C 1
ATOM 1907 O O . SER A 1 234 ? 8.745 0.655 -5.335 1.00 86.25 234 SER A O 1
ATOM 1909 N N . PRO A 1 235 ? 8.672 1.979 -3.499 1.00 87.38 235 PRO A N 1
ATOM 1910 C CA . PRO A 1 235 ? 9.272 0.989 -2.599 1.00 87.38 235 PRO A CA 1
ATOM 1911 C C . PRO A 1 235 ? 8.528 -0.352 -2.599 1.00 87.38 235 PRO A C 1
ATOM 1913 O O . PRO A 1 235 ? 9.144 -1.408 -2.641 1.00 87.38 235 PRO A O 1
ATOM 1916 N N . SER A 1 236 ? 7.192 -0.315 -2.648 1.00 86.38 236 SER A N 1
ATOM 1917 C CA . SER A 1 236 ? 6.368 -1.528 -2.661 1.00 86.38 236 SER A CA 1
ATOM 1918 C C . SER A 1 236 ? 6.625 -2.403 -3.891 1.00 86.38 236 SER A C 1
ATOM 1920 O O . SER A 1 236 ? 6.646 -3.628 -3.779 1.00 86.38 236 SER A O 1
ATOM 1922 N N . VAL A 1 237 ? 6.815 -1.804 -5.071 1.00 89.50 237 VAL A N 1
ATOM 1923 C CA . VAL A 1 237 ? 7.150 -2.568 -6.282 1.00 89.50 237 VAL A CA 1
ATOM 1924 C C . VAL A 1 237 ? 8.584 -3.085 -6.206 1.00 89.50 237 VAL A C 1
ATOM 1926 O O . VAL A 1 237 ? 8.825 -4.223 -6.597 1.00 89.50 237 VAL A O 1
ATOM 1929 N N . GLN A 1 238 ? 9.518 -2.298 -5.663 1.00 93.19 238 GLN A N 1
ATOM 1930 C CA . GLN A 1 238 ? 10.908 -2.716 -5.468 1.00 93.19 238 GLN A CA 1
ATOM 1931 C C . GLN A 1 238 ? 11.020 -3.963 -4.589 1.00 93.19 238 GLN A C 1
ATOM 1933 O O . GLN A 1 238 ? 11.702 -4.908 -4.981 1.00 93.19 238 GLN A O 1
ATOM 1938 N N . ASP A 1 239 ? 10.350 -3.983 -3.437 1.00 88.31 239 ASP A N 1
ATOM 1939 C CA . ASP A 1 239 ? 10.409 -5.114 -2.506 1.00 88.31 239 ASP A CA 1
ATOM 1940 C C . ASP A 1 239 ? 9.826 -6.384 -3.136 1.00 88.31 239 ASP A C 1
ATOM 1942 O O . ASP A 1 239 ? 10.409 -7.466 -3.041 1.00 88.31 239 ASP A O 1
ATOM 1946 N N . PHE A 1 240 ? 8.705 -6.245 -3.848 1.00 88.38 240 PHE A N 1
ATOM 1947 C CA . PHE A 1 240 ? 8.075 -7.352 -4.559 1.00 88.38 240 PHE A CA 1
ATOM 1948 C C . PHE A 1 240 ? 8.970 -7.905 -5.676 1.00 88.38 240 PHE A C 1
ATOM 1950 O O . PHE A 1 240 ? 9.217 -9.110 -5.743 1.00 88.38 240 PHE A O 1
ATOM 1957 N N . VAL A 1 241 ? 9.494 -7.025 -6.531 1.00 93.94 241 VAL A N 1
ATOM 1958 C CA . VAL A 1 241 ? 10.392 -7.385 -7.633 1.00 93.94 241 VAL A CA 1
ATOM 1959 C C . VAL A 1 241 ? 11.676 -8.030 -7.110 1.00 93.94 241 VAL A C 1
ATOM 1961 O O . VAL A 1 241 ? 12.114 -9.043 -7.656 1.00 93.94 241 VAL A O 1
ATOM 1964 N N . TRP A 1 242 ? 12.242 -7.508 -6.021 1.00 91.94 242 TRP A N 1
ATOM 1965 C CA . TRP A 1 242 ? 13.386 -8.122 -5.355 1.00 91.94 242 TRP A CA 1
ATOM 1966 C C . TRP A 1 242 ? 13.048 -9.527 -4.846 1.00 91.94 242 TRP A C 1
ATOM 1968 O O . TRP A 1 242 ? 13.797 -10.467 -5.104 1.00 91.94 242 TRP A O 1
ATOM 1978 N N . GLY A 1 243 ? 11.881 -9.708 -4.222 1.00 89.12 243 GLY A N 1
ATOM 1979 C CA . GLY A 1 243 ? 11.386 -11.013 -3.780 1.00 89.12 243 GLY A CA 1
ATOM 1980 C C . GLY A 1 243 ? 11.254 -12.051 -4.902 1.00 89.12 243 GLY A C 1
ATOM 1981 O O . GLY A 1 243 ? 11.510 -13.231 -4.665 1.00 89.12 243 GLY A O 1
ATOM 1982 N N . LEU A 1 244 ? 10.927 -11.631 -6.132 1.00 89.75 244 LEU A N 1
ATOM 1983 C CA . LEU A 1 244 ? 10.885 -12.529 -7.296 1.00 89.75 244 LEU A CA 1
ATOM 1984 C C . LEU A 1 244 ? 12.271 -13.057 -7.690 1.00 89.75 244 LEU A C 1
ATOM 1986 O O . LEU A 1 244 ? 12.375 -14.182 -8.177 1.00 89.75 244 LEU A O 1
ATOM 1990 N N . VAL A 1 245 ? 13.324 -12.258 -7.495 1.00 87.88 245 VAL A N 1
ATOM 1991 C CA . VAL A 1 245 ? 14.681 -12.565 -7.977 1.00 87.88 245 VAL A CA 1
ATOM 1992 C C . VAL A 1 245 ? 15.644 -13.024 -6.886 1.00 87.88 245 VAL A C 1
ATOM 1994 O O . VAL A 1 245 ? 16.684 -13.603 -7.197 1.00 87.88 245 VAL A O 1
ATOM 1997 N N . VAL A 1 246 ? 15.316 -12.831 -5.603 1.00 80.44 246 VAL A N 1
ATOM 1998 C CA . VAL A 1 246 ? 16.106 -13.345 -4.469 1.00 80.44 246 VAL A CA 1
ATOM 1999 C C . VAL A 1 246 ? 16.442 -14.835 -4.617 1.00 80.44 246 VAL A C 1
ATOM 2001 O O . VAL A 1 246 ? 17.618 -15.150 -4.423 1.00 80.44 246 VAL A O 1
ATOM 2004 N N . PRO A 1 247 ? 15.504 -15.727 -5.012 1.00 75.88 247 PRO A N 1
ATOM 2005 C CA . PRO A 1 247 ? 15.787 -17.157 -5.161 1.00 75.88 247 PRO A CA 1
ATOM 2006 C C . PRO A 1 247 ? 16.714 -17.509 -6.332 1.00 75.88 247 PRO A C 1
ATOM 2008 O O . PRO A 1 247 ? 17.157 -18.650 -6.432 1.00 75.88 247 PRO A O 1
ATOM 2011 N N . SER A 1 248 ? 16.976 -16.569 -7.243 1.00 70.50 248 SER A N 1
ATOM 2012 C CA . SER A 1 248 ? 17.841 -16.803 -8.400 1.00 70.50 248 SER A CA 1
ATOM 2013 C C . SER A 1 248 ? 19.319 -16.690 -8.009 1.00 70.50 248 SER A C 1
ATOM 2015 O O . SER A 1 248 ? 19.666 -15.899 -7.123 1.00 70.50 248 SER A O 1
ATOM 2017 N N . SER A 1 249 ? 20.178 -17.463 -8.698 1.00 65.44 249 SER A N 1
ATOM 2018 C CA . SER A 1 249 ? 21.653 -17.361 -8.656 1.00 65.44 249 SER A CA 1
ATOM 2019 C C . SER A 1 249 ? 22.122 -15.911 -8.816 1.00 65.44 249 SER A C 1
ATOM 2021 O O . SER A 1 249 ? 21.325 -15.113 -9.292 1.00 65.44 249 SER A O 1
ATOM 2023 N N . ASP A 1 250 ? 23.375 -15.590 -8.456 1.00 82.00 250 ASP A N 1
ATOM 2024 C CA . ASP A 1 250 ? 24.028 -14.254 -8.410 1.00 82.00 250 ASP A CA 1
ATOM 2025 C C . ASP A 1 250 ? 24.008 -13.420 -9.720 1.00 82.00 250 ASP A C 1
ATOM 2027 O O . ASP A 1 250 ? 25.018 -12.891 -10.174 1.00 82.00 250 ASP A O 1
ATOM 2031 N N . GLN A 1 251 ? 22.849 -13.308 -10.353 1.00 89.94 251 GLN A N 1
ATOM 2032 C CA . GLN A 1 251 ? 22.568 -12.635 -11.605 1.00 89.94 251 GLN A CA 1
ATOM 2033 C C . GLN A 1 251 ? 21.953 -11.267 -11.319 1.00 89.94 251 GLN A C 1
ATOM 2035 O O . GLN A 1 251 ? 21.232 -11.080 -10.335 1.00 89.94 251 GLN A O 1
ATOM 2040 N N . ASP A 1 252 ? 22.221 -10.333 -12.222 1.00 95.44 252 ASP A N 1
ATOM 2041 C CA . ASP A 1 252 ? 21.548 -9.042 -1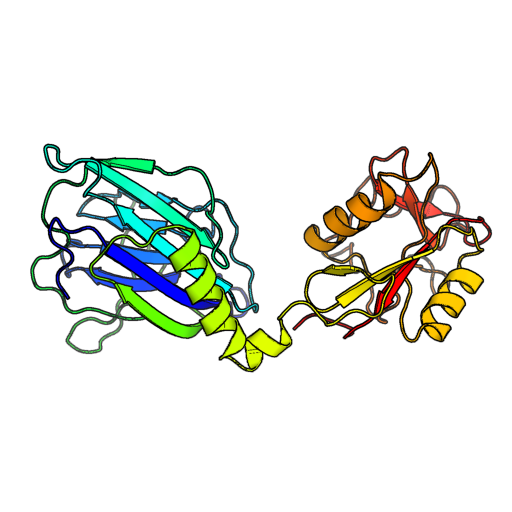2.290 1.00 95.44 252 ASP A CA 1
ATOM 2042 C C . ASP A 1 252 ? 20.318 -9.155 -13.202 1.00 95.44 252 ASP A C 1
ATOM 2044 O O . ASP A 1 252 ? 20.238 -10.066 -14.029 1.00 95.44 252 ASP A O 1
ATOM 2048 N N . PHE A 1 253 ? 19.342 -8.255 -13.059 1.00 97.31 253 PHE A N 1
ATOM 2049 C CA . PHE A 1 253 ? 18.068 -8.352 -13.786 1.00 97.31 253 PHE A CA 1
ATOM 2050 C C . PHE A 1 253 ? 17.705 -7.049 -14.483 1.00 97.31 253 PHE A C 1
ATOM 2052 O O . PHE A 1 253 ? 17.693 -6.002 -13.841 1.00 97.31 253 PHE A O 1
ATOM 2059 N N . TRP A 1 254 ? 17.327 -7.098 -15.762 1.00 98.38 254 TRP A N 1
ATOM 2060 C CA . TRP A 1 254 ? 16.831 -5.907 -16.453 1.00 98.38 254 TRP A CA 1
ATOM 2061 C C . TRP A 1 254 ? 15.502 -5.417 -15.875 1.00 98.38 254 TR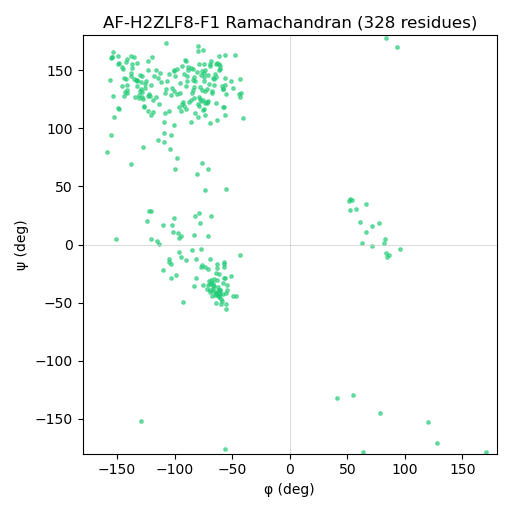P A C 1
ATOM 2063 O O . TRP A 1 254 ? 14.577 -6.205 -15.645 1.00 98.38 254 TRP A O 1
ATOM 2073 N N . ILE A 1 255 ? 15.402 -4.095 -15.721 1.00 98.19 255 ILE A N 1
ATOM 2074 C CA . ILE A 1 255 ? 14.161 -3.376 -15.416 1.00 98.19 255 ILE A CA 1
ATOM 2075 C C . ILE A 1 255 ? 13.845 -2.384 -16.532 1.00 98.19 255 ILE A C 1
ATOM 2077 O O . ILE A 1 255 ? 14.694 -2.031 -17.342 1.00 98.19 255 ILE A O 1
ATOM 2081 N N . GLY A 1 256 ? 12.601 -1.931 -16.607 1.00 97.62 256 GLY A N 1
ATOM 2082 C CA . GLY A 1 256 ? 12.115 -1.066 -17.675 1.00 97.62 256 GLY A CA 1
ATOM 2083 C C . GLY A 1 256 ? 12.486 0.393 -17.472 1.00 97.62 256 GLY A C 1
ATOM 2084 O O . GLY A 1 256 ? 11.581 1.212 -17.362 1.00 97.62 256 GLY A O 1
ATOM 2085 N N . LEU A 1 257 ? 13.778 0.715 -17.410 1.00 97.31 257 LEU A N 1
ATOM 2086 C CA . LEU A 1 257 ? 14.297 2.073 -17.244 1.00 97.31 257 LEU A CA 1
ATOM 2087 C C . LEU A 1 257 ? 15.591 2.235 -18.066 1.00 97.31 257 LEU A C 1
ATOM 2089 O O . LEU A 1 257 ? 16.487 1.401 -17.966 1.00 97.31 257 LEU A O 1
ATOM 2093 N N . ASN A 1 258 ? 15.664 3.265 -18.913 1.00 94.44 258 ASN A N 1
ATOM 2094 C CA . ASN A 1 258 ? 16.825 3.552 -19.772 1.00 94.44 258 ASN A CA 1
ATOM 2095 C C . ASN A 1 258 ? 16.908 5.043 -20.141 1.00 94.44 258 ASN A C 1
ATOM 2097 O O . ASN A 1 258 ? 15.887 5.728 -20.078 1.00 94.44 258 ASN A O 1
ATOM 2101 N N . ASP A 1 259 ? 18.064 5.530 -20.579 1.00 91.75 259 ASP A N 1
ATOM 2102 C CA . ASP A 1 259 ? 18.250 6.869 -21.163 1.00 91.75 259 ASP A CA 1
ATOM 2103 C C . ASP A 1 259 ? 18.869 6.842 -22.578 1.00 91.75 259 ASP A C 1
ATOM 2105 O O . ASP A 1 259 ? 19.290 7.871 -23.101 1.00 91.75 259 ASP A O 1
ATOM 2109 N N . THR A 1 260 ? 18.778 5.694 -23.264 1.00 90.38 260 THR A N 1
ATOM 2110 C CA . THR A 1 260 ? 19.315 5.434 -24.623 1.00 90.38 260 THR A CA 1
ATOM 2111 C C . THR A 1 260 ? 18.940 6.466 -25.695 1.00 90.38 260 THR A C 1
ATOM 2113 O O . THR A 1 260 ? 19.651 6.633 -26.684 1.00 90.38 260 THR A O 1
ATOM 2116 N N . MET A 1 261 ? 17.799 7.147 -25.542 1.00 84.69 261 MET A N 1
ATOM 2117 C CA . MET A 1 261 ? 17.334 8.165 -26.492 1.00 84.69 261 MET A CA 1
ATOM 2118 C C . MET A 1 261 ? 17.971 9.536 -26.240 1.00 84.69 261 MET A C 1
ATOM 2120 O O . MET A 1 261 ? 18.209 10.283 -27.188 1.00 84.69 261 MET A O 1
ATOM 2124 N N . TYR A 1 262 ? 18.205 9.883 -24.973 1.00 83.81 262 TYR A N 1
ATOM 2125 C CA . TYR A 1 262 ? 18.748 11.169 -24.550 1.00 83.81 262 TYR A CA 1
ATOM 2126 C C . TYR A 1 262 ? 19.497 10.990 -23.228 1.00 83.81 262 TYR A C 1
ATOM 2128 O O . TYR A 1 262 ? 18.873 10.833 -22.180 1.00 83.81 262 TYR A O 1
ATOM 2136 N N . GLU A 1 263 ? 20.821 11.097 -23.283 1.00 86.50 263 GLU A N 1
ATOM 2137 C CA . GLU A 1 263 ? 21.720 11.012 -22.129 1.00 86.50 263 GLU A CA 1
ATOM 2138 C C . GLU A 1 263 ? 21.201 11.808 -20.916 1.00 86.50 263 GLU A C 1
ATOM 2140 O O . GLU A 1 263 ? 20.930 13.011 -21.009 1.00 86.50 263 GLU A O 1
ATOM 2145 N N . SER A 1 264 ? 21.153 11.176 -19.738 1.00 84.75 264 SER A N 1
ATOM 2146 C CA . SER A 1 264 ? 20.610 11.722 -18.477 1.00 84.75 264 SER A CA 1
ATOM 2147 C C . SER A 1 264 ? 19.085 11.866 -18.401 1.00 84.75 264 SER A C 1
ATOM 2149 O O . SER A 1 264 ? 18.578 12.289 -17.358 1.00 84.75 264 SER A O 1
ATOM 2151 N N . VAL A 1 265 ? 18.338 11.532 -19.454 1.00 86.81 265 VAL A N 1
ATOM 2152 C CA . VAL A 1 265 ? 16.868 11.561 -19.461 1.00 86.81 265 VAL A CA 1
ATOM 2153 C C . VAL A 1 265 ? 16.338 10.138 -19.346 1.00 86.81 265 VAL A C 1
ATOM 2155 O O . VAL A 1 265 ? 15.945 9.498 -20.319 1.00 86.81 265 VAL A O 1
ATOM 2158 N N . TRP A 1 266 ? 16.295 9.660 -18.107 1.00 90.81 266 TRP A N 1
ATOM 2159 C CA . TRP A 1 266 ? 15.835 8.317 -17.790 1.00 90.81 266 TRP A CA 1
ATOM 2160 C C . TRP A 1 266 ? 14.326 8.179 -17.985 1.00 90.81 266 TRP A C 1
ATOM 2162 O O . TRP A 1 266 ? 13.525 8.909 -17.393 1.00 90.81 266 TRP A O 1
ATOM 2172 N N . ARG A 1 267 ? 13.936 7.215 -18.813 1.00 90.00 267 ARG A N 1
ATOM 2173 C CA . ARG A 1 267 ? 12.563 6.938 -19.217 1.00 90.00 267 ARG A CA 1
ATOM 2174 C C . ARG A 1 267 ? 12.173 5.519 -18.835 1.00 90.00 267 ARG A C 1
ATOM 2176 O O . ARG A 1 267 ? 12.840 4.548 -19.189 1.00 90.00 267 ARG A O 1
ATOM 2183 N N . PHE A 1 268 ? 11.050 5.407 -18.139 1.00 93.81 268 PHE A N 1
ATOM 2184 C CA . PHE A 1 268 ? 10.431 4.132 -17.834 1.00 93.81 268 PHE A CA 1
ATOM 2185 C C . PHE A 1 268 ? 9.743 3.536 -19.065 1.00 93.81 268 PHE A C 1
ATOM 2187 O O . PHE A 1 268 ? 9.262 4.246 -19.954 1.00 93.81 268 PHE A O 1
ATOM 2194 N N . SER A 1 269 ? 9.600 2.216 -19.080 1.00 94.06 269 SER A N 1
ATOM 2195 C CA . SER A 1 269 ? 8.922 1.468 -20.144 1.00 94.06 269 SER A CA 1
ATOM 2196 C C . SER A 1 269 ? 7.433 1.799 -20.293 1.00 94.06 269 SER A C 1
ATOM 2198 O O . SER A 1 269 ? 6.851 1.602 -21.358 1.00 94.06 269 SER A O 1
ATOM 2200 N N . ASN A 1 270 ? 6.796 2.361 -19.261 1.00 84.69 270 ASN A N 1
ATOM 2201 C CA . ASN A 1 270 ? 5.432 2.893 -19.353 1.00 84.69 270 ASN A CA 1
ATOM 2202 C C . ASN A 1 270 ? 5.355 4.269 -20.048 1.00 84.69 270 ASN A C 1
ATOM 2204 O O . ASN A 1 270 ? 4.251 4.768 -20.276 1.00 84.69 270 ASN A O 1
ATOM 2208 N N . GLY A 1 271 ? 6.498 4.861 -20.405 1.00 82.31 271 GLY A N 1
ATOM 2209 C CA . GLY A 1 271 ? 6.619 6.108 -21.153 1.00 82.31 271 GLY A CA 1
ATOM 2210 C C . GLY A 1 271 ? 6.819 7.366 -20.307 1.00 82.31 271 GLY A C 1
ATOM 2211 O O . GLY A 1 271 ? 7.005 8.433 -20.893 1.00 82.31 271 GLY A O 1
ATOM 2212 N N . TYR A 1 272 ? 6.792 7.269 -18.975 1.00 83.19 272 TYR A N 1
ATOM 2213 C CA . TYR A 1 272 ? 7.073 8.401 -18.087 1.00 83.19 272 TYR A CA 1
ATOM 2214 C C . TYR A 1 272 ? 8.575 8.575 -17.853 1.00 83.19 272 TYR A C 1
ATOM 2216 O O . TYR A 1 272 ? 9.331 7.607 -17.864 1.00 83.19 272 TYR A O 1
ATOM 2224 N N . ASN A 1 273 ? 9.001 9.810 -17.596 1.00 85.44 273 ASN A N 1
ATOM 2225 C CA . ASN A 1 273 ? 10.384 10.105 -17.231 1.00 85.44 273 ASN A CA 1
ATOM 2226 C C . ASN A 1 273 ? 10.575 10.011 -15.713 1.00 85.44 273 ASN A C 1
ATOM 2228 O O . ASN A 1 273 ? 9.692 10.399 -14.943 1.00 85.44 273 ASN A O 1
ATOM 2232 N N . LEU A 1 274 ? 11.749 9.547 -15.294 1.00 87.25 274 LEU A N 1
ATOM 2233 C CA . LEU A 1 274 ? 12.218 9.651 -13.922 1.00 87.25 274 LEU A CA 1
ATOM 2234 C C . LEU A 1 274 ? 12.817 11.044 -13.695 1.00 87.25 274 LEU A C 1
ATOM 2236 O O . LEU A 1 274 ? 13.876 11.369 -14.227 1.00 87.25 274 LEU A O 1
ATOM 2240 N N . ASN A 1 275 ? 12.181 11.856 -12.853 1.00 81.75 275 ASN A N 1
ATOM 2241 C CA . ASN A 1 275 ? 12.663 13.193 -12.509 1.00 81.75 275 ASN A CA 1
ATOM 2242 C C . ASN A 1 275 ? 13.400 13.185 -11.159 1.00 81.75 275 ASN A C 1
ATOM 2244 O O . ASN A 1 275 ? 12.965 13.796 -10.181 1.00 81.75 275 ASN A O 1
ATOM 2248 N N . TYR A 1 276 ? 14.537 12.491 -11.084 1.00 82.19 276 TYR A N 1
ATOM 2249 C CA . TYR A 1 276 ? 15.307 12.384 -9.836 1.00 82.19 276 TYR A CA 1
ATOM 2250 C C . TYR A 1 276 ? 15.864 13.739 -9.348 1.00 82.19 276 TYR A C 1
ATOM 2252 O O . TYR A 1 276 ? 16.026 13.936 -8.146 1.00 82.19 276 TYR A O 1
ATOM 2260 N N . PHE A 1 277 ? 16.060 14.717 -10.243 1.00 79.69 277 PHE A N 1
ATOM 2261 C CA . PHE A 1 277 ? 16.490 16.080 -9.891 1.00 79.69 277 PHE A CA 1
ATOM 2262 C C . PHE A 1 277 ? 15.514 16.837 -8.976 1.00 79.69 277 PHE A C 1
ATOM 2264 O O . PHE A 1 277 ? 15.935 17.734 -8.251 1.00 79.69 277 PHE A O 1
ATOM 2271 N N . ILE A 1 278 ? 14.223 16.487 -8.996 1.00 80.19 278 ILE A N 1
ATOM 2272 C CA . ILE A 1 278 ? 13.194 17.095 -8.134 1.00 80.19 278 ILE A CA 1
ATOM 2273 C C . ILE A 1 278 ? 12.817 16.192 -6.950 1.00 80.19 278 ILE A C 1
ATOM 2275 O O . ILE A 1 278 ? 11.778 16.389 -6.326 1.00 80.19 278 ILE A O 1
ATOM 2279 N N . GLY A 1 279 ? 13.649 15.191 -6.643 1.00 78.81 279 GLY A N 1
ATOM 2280 C CA . GLY A 1 279 ? 13.451 14.293 -5.505 1.00 78.81 279 GLY A CA 1
ATOM 2281 C C . GLY A 1 279 ? 12.400 13.205 -5.725 1.00 78.81 279 GLY A C 1
ATOM 2282 O O . GLY A 1 279 ? 11.919 12.633 -4.747 1.00 78.81 279 GLY A O 1
ATOM 2283 N N . GLN A 1 280 ? 12.029 12.901 -6.978 1.00 82.38 280 GLN A N 1
ATOM 2284 C CA . GLN A 1 280 ? 11.199 11.729 -7.262 1.00 82.38 280 GLN A CA 1
ATOM 2285 C C . GLN A 1 280 ? 11.909 10.461 -6.768 1.00 82.38 280 GLN A C 1
ATOM 2287 O O . GLN A 1 280 ? 13.116 10.291 -6.973 1.00 82.38 280 GLN A O 1
ATOM 2292 N N . TRP A 1 281 ? 11.150 9.578 -6.114 1.00 88.12 281 TRP A N 1
ATOM 2293 C CA . TRP A 1 281 ? 11.685 8.335 -5.572 1.00 88.12 281 TRP A CA 1
ATOM 2294 C C . TRP A 1 281 ? 12.367 7.497 -6.662 1.00 88.12 281 TRP A C 1
ATOM 2296 O O . TRP A 1 281 ? 11.863 7.367 -7.778 1.00 88.12 281 TRP A O 1
ATOM 2306 N N . ASN A 1 282 ? 13.519 6.931 -6.315 1.00 92.19 282 ASN A N 1
ATOM 2307 C CA . ASN A 1 282 ? 14.272 5.979 -7.116 1.00 92.19 282 ASN A CA 1
ATOM 2308 C C . ASN A 1 282 ? 15.102 5.090 -6.183 1.00 92.19 282 ASN A C 1
ATOM 2310 O O . ASN A 1 282 ? 15.272 5.421 -5.008 1.00 92.19 282 ASN A O 1
ATOM 2314 N N . ASN A 1 283 ? 15.626 3.983 -6.706 1.00 93.50 283 ASN A N 1
ATOM 2315 C CA . ASN A 1 283 ? 16.428 3.051 -5.917 1.00 93.50 283 ASN A CA 1
ATOM 2316 C C . ASN A 1 283 ? 17.838 2.836 -6.487 1.00 93.50 283 ASN A C 1
ATOM 2318 O O . ASN A 1 283 ? 18.431 1.774 -6.296 1.00 93.50 283 ASN A O 1
ATOM 2322 N N . PHE A 1 284 ? 18.400 3.832 -7.181 1.00 92.88 284 PHE A N 1
ATOM 2323 C CA . PHE A 1 284 ? 19.822 3.807 -7.527 1.00 92.88 284 PHE A CA 1
ATOM 2324 C C . PHE A 1 284 ? 20.685 3.782 -6.259 1.00 92.88 284 PHE A C 1
ATOM 2326 O O . PHE A 1 284 ? 20.308 4.338 -5.224 1.00 92.88 284 PHE A O 1
ATOM 2333 N N . LYS A 1 285 ? 21.877 3.173 -6.329 1.00 85.38 285 LYS A N 1
ATOM 2334 C CA . LYS A 1 285 ? 22.793 3.022 -5.180 1.00 85.38 285 LYS A CA 1
ATOM 2335 C C . LYS A 1 285 ? 22.988 4.312 -4.373 1.00 85.38 285 LYS A C 1
ATOM 2337 O O . LYS A 1 285 ? 22.907 4.262 -3.141 1.00 85.38 285 LYS A O 1
ATOM 2342 N N . ASN A 1 286 ? 23.175 5.429 -5.078 1.00 83.56 286 ASN A N 1
ATOM 2343 C CA . ASN A 1 286 ? 23.412 6.764 -4.525 1.00 83.56 286 ASN A CA 1
ATOM 2344 C C . ASN A 1 286 ? 22.224 7.730 -4.726 1.00 83.56 286 ASN A C 1
ATOM 2346 O O . ASN A 1 286 ? 22.393 8.935 -4.586 1.00 83.56 286 ASN A O 1
ATOM 2350 N N . ASN A 1 287 ? 21.026 7.224 -5.046 1.00 80.44 287 ASN A N 1
ATOM 2351 C CA . ASN A 1 287 ? 19.841 7.995 -5.470 1.00 80.44 287 ASN A CA 1
ATOM 2352 C C . ASN A 1 287 ? 19.970 8.721 -6.828 1.00 80.44 287 ASN A C 1
ATOM 2354 O O . ASN A 1 287 ? 19.120 9.546 -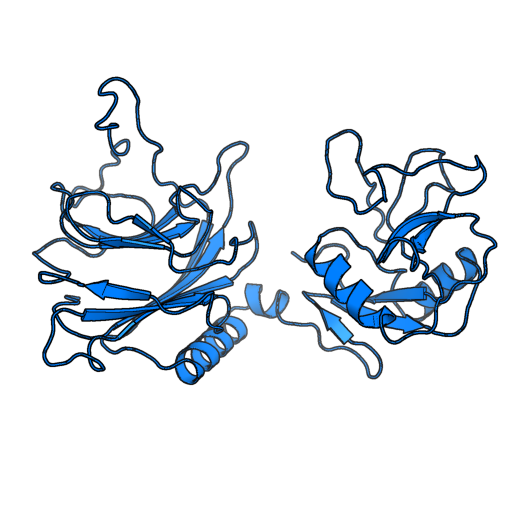7.174 1.00 80.44 287 ASN A O 1
ATOM 2358 N N . PHE A 1 288 ? 21.023 8.423 -7.588 1.00 80.94 288 PHE A N 1
ATOM 2359 C CA . PHE A 1 288 ? 21.248 8.849 -8.969 1.00 80.94 288 PHE A CA 1
ATOM 2360 C C . PHE A 1 288 ? 22.065 7.767 -9.711 1.00 80.94 288 PHE A C 1
ATOM 2362 O O . PHE A 1 288 ? 22.775 7.013 -9.033 1.00 80.94 288 PHE A O 1
ATOM 2369 N N . PRO A 1 289 ? 21.965 7.678 -11.054 1.00 81.31 289 PRO A N 1
ATOM 2370 C CA . PRO A 1 289 ? 22.809 6.797 -11.872 1.00 81.31 289 PRO A CA 1
ATOM 2371 C C . PRO A 1 289 ? 24.283 7.138 -11.651 1.00 81.31 289 PRO A C 1
ATOM 2373 O O . PRO A 1 289 ? 24.620 8.326 -11.612 1.00 81.31 289 PRO A O 1
ATOM 2376 N N . ASP A 1 290 ? 25.147 6.143 -11.451 1.00 73.50 290 ASP A N 1
ATOM 2377 C CA . ASP A 1 290 ? 26.540 6.413 -11.081 1.00 73.50 290 ASP A CA 1
ATOM 2378 C C . ASP A 1 290 ? 27.394 6.875 -12.271 1.00 73.50 290 ASP A C 1
ATOM 2380 O O . ASP A 1 290 ? 28.384 7.584 -12.059 1.00 73.50 290 ASP A O 1
ATOM 2384 N N . LYS A 1 291 ? 26.934 6.599 -13.501 1.00 69.81 291 LYS A N 1
ATOM 2385 C CA . LYS A 1 291 ? 27.552 6.980 -14.772 1.00 69.81 291 LYS A CA 1
ATOM 2386 C C . LYS A 1 291 ? 29.010 6.561 -14.851 1.00 69.81 291 LYS A C 1
ATOM 2388 O O . LYS A 1 291 ? 29.840 7.313 -15.372 1.00 69.81 291 LYS A O 1
ATOM 2393 N N . GLU A 1 292 ? 29.333 5.375 -14.335 1.00 67.00 292 GLU A N 1
ATOM 2394 C CA . GLU A 1 292 ? 30.696 4.840 -14.388 1.00 67.00 292 GLU A CA 1
ATOM 2395 C C . GLU A 1 292 ? 31.227 4.809 -15.837 1.00 67.00 292 GLU A C 1
ATOM 2397 O O . GLU A 1 292 ? 32.390 5.146 -16.086 1.00 67.00 292 GLU A O 1
ATOM 2402 N N . TYR A 1 293 ? 30.345 4.545 -16.810 1.00 68.25 293 TYR A N 1
ATOM 2403 C CA . TYR A 1 293 ? 30.629 4.638 -18.242 1.00 68.25 293 TYR A CA 1
ATOM 2404 C C . TYR A 1 293 ? 29.530 5.403 -18.990 1.00 68.25 293 TYR A C 1
ATOM 2406 O O . TYR A 1 293 ? 28.347 5.205 -18.757 1.00 68.25 293 TYR A O 1
ATOM 2414 N N . LYS A 1 294 ? 29.908 6.230 -19.977 1.00 67.88 294 LYS A N 1
ATOM 2415 C CA . LYS A 1 294 ? 28.964 6.997 -20.828 1.00 67.88 294 LYS A CA 1
ATOM 2416 C C . LYS A 1 294 ? 28.162 6.148 -21.832 1.00 67.88 294 LYS A C 1
ATOM 2418 O O . LYS A 1 294 ? 27.594 6.694 -22.765 1.00 67.88 294 LYS A O 1
ATOM 2423 N N . THR A 1 295 ? 28.270 4.828 -21.750 1.00 74.50 295 THR A N 1
ATOM 2424 C CA . THR A 1 295 ? 27.608 3.871 -22.653 1.00 74.50 295 THR A CA 1
ATOM 2425 C C . THR A 1 295 ? 26.561 3.034 -21.929 1.00 74.50 295 THR A C 1
ATOM 2427 O O . THR A 1 295 ? 25.999 2.099 -22.508 1.00 74.50 295 THR A O 1
ATOM 2430 N N . ASP A 1 296 ? 26.392 3.285 -20.636 1.00 84.69 296 ASP A N 1
ATOM 2431 C CA . ASP A 1 296 ? 25.627 2.449 -19.734 1.00 84.69 296 ASP A CA 1
ATOM 2432 C C . ASP A 1 296 ? 24.231 3.041 -19.579 1.00 84.69 296 ASP A C 1
ATOM 2434 O O . ASP A 1 296 ? 23.880 3.636 -18.569 1.00 84.69 296 ASP A O 1
ATOM 2438 N N . ASP A 1 297 ? 23.428 2.862 -20.625 1.00 91.31 297 ASP A N 1
ATOM 2439 C CA . ASP A 1 297 ? 22.163 3.587 -20.762 1.00 91.31 297 ASP A CA 1
ATOM 2440 C C . ASP A 1 297 ? 20.943 2.783 -20.270 1.00 91.31 297 ASP A C 1
ATOM 2442 O O . ASP A 1 297 ? 19.795 3.181 -20.475 1.00 91.31 297 ASP A O 1
ATOM 2446 N N . CYS A 1 298 ? 21.152 1.601 -19.677 1.00 95.94 298 CYS A N 1
ATOM 2447 C CA . CYS A 1 298 ? 20.093 0.662 -19.297 1.00 95.94 298 CYS A CA 1
ATOM 2448 C C . CYS A 1 298 ? 20.170 0.283 -17.818 1.00 95.94 298 CYS A C 1
ATOM 2450 O O . CYS A 1 298 ? 21.235 -0.050 -17.311 1.00 95.94 298 CYS A O 1
ATOM 2452 N N . ALA A 1 299 ? 19.036 0.277 -17.116 1.00 95.94 299 ALA A N 1
ATOM 2453 C CA . ALA A 1 299 ? 19.015 -0.022 -15.687 1.00 95.94 299 ALA A CA 1
ATOM 2454 C C . ALA A 1 299 ? 18.833 -1.520 -15.392 1.00 95.94 299 ALA A C 1
ATOM 2456 O O . ALA A 1 299 ? 17.948 -2.185 -15.942 1.00 95.94 299 ALA A O 1
ATOM 2457 N N . GLU A 1 300 ? 19.612 -2.026 -14.438 1.00 95.94 300 GLU A N 1
ATOM 2458 C CA . GLU A 1 300 ? 19.505 -3.377 -13.882 1.00 95.94 300 GLU A CA 1
ATOM 2459 C C . GLU A 1 300 ? 19.308 -3.353 -12.356 1.00 95.94 300 GLU A C 1
ATOM 2461 O O . GLU A 1 300 ? 19.805 -2.465 -11.662 1.00 95.94 300 GLU A O 1
ATOM 2466 N N . LEU A 1 301 ? 18.612 -4.353 -11.807 1.00 95.25 301 LEU A N 1
ATOM 2467 C CA . LEU A 1 301 ? 18.709 -4.702 -10.389 1.00 95.25 301 LEU A CA 1
ATOM 2468 C C . LEU A 1 301 ? 20.040 -5.403 -10.176 1.00 95.25 301 LEU A C 1
ATOM 2470 O O . LEU A 1 301 ? 20.247 -6.496 -10.706 1.00 95.25 301 LEU A O 1
ATOM 2474 N N . LYS A 1 302 ? 20.912 -4.800 -9.373 1.00 92.94 302 LYS A N 1
ATOM 2475 C CA . LYS A 1 302 ? 22.248 -5.334 -9.134 1.00 92.94 302 LYS A CA 1
ATOM 2476 C C . LYS A 1 302 ? 22.280 -6.154 -7.856 1.00 92.94 302 LYS A C 1
ATOM 2478 O O . LYS A 1 302 ? 22.043 -5.629 -6.761 1.00 92.94 302 LYS A O 1
ATOM 2483 N N . LYS A 1 303 ? 22.590 -7.449 -7.966 1.00 89.44 303 LYS A N 1
ATOM 2484 C CA . LYS A 1 303 ? 22.538 -8.380 -6.823 1.00 89.44 303 LYS A CA 1
ATOM 2485 C C . LYS A 1 303 ? 23.503 -7.962 -5.717 1.00 89.44 303 LYS A C 1
ATOM 2487 O O . LYS A 1 303 ? 23.111 -7.881 -4.553 1.00 89.44 303 LYS A O 1
ATOM 2492 N N . ILE A 1 304 ? 24.736 -7.611 -6.091 1.00 90.25 304 ILE A N 1
ATOM 2493 C CA . ILE A 1 304 ? 25.783 -7.179 -5.151 1.00 90.25 304 ILE A CA 1
ATOM 2494 C C . ILE A 1 304 ? 25.429 -5.878 -4.416 1.00 90.25 304 ILE A C 1
ATOM 2496 O O . ILE A 1 304 ? 26.023 -5.567 -3.387 1.00 90.25 304 ILE A O 1
ATOM 2500 N N . TYR A 1 305 ? 24.452 -5.118 -4.920 1.00 89.69 305 TYR A N 1
ATOM 2501 C CA . TYR A 1 305 ? 23.925 -3.915 -4.277 1.00 89.69 305 TYR A CA 1
ATOM 2502 C C . TYR A 1 305 ? 22.599 -4.177 -3.553 1.00 89.69 305 TYR A C 1
ATOM 2504 O O . TYR A 1 305 ? 21.824 -3.246 -3.345 1.00 89.69 305 TYR A O 1
ATOM 2512 N N . ALA A 1 306 ? 22.326 -5.430 -3.175 1.00 88.50 306 ALA A N 1
ATOM 2513 C CA . ALA A 1 306 ? 21.093 -5.849 -2.510 1.00 88.50 306 ALA A CA 1
ATOM 2514 C C . ALA A 1 306 ? 19.822 -5.434 -3.280 1.00 88.50 306 ALA A C 1
ATOM 2516 O O . ALA A 1 306 ? 18.834 -5.007 -2.687 1.00 88.50 306 ALA A O 1
ATOM 2517 N N . GLY A 1 307 ? 19.865 -5.518 -4.615 1.00 89.06 307 GLY A N 1
ATOM 2518 C CA . GLY A 1 307 ? 18.728 -5.202 -5.481 1.00 89.06 307 GLY A CA 1
ATOM 2519 C C . GLY A 1 307 ? 18.545 -3.715 -5.787 1.00 89.06 307 GLY A C 1
ATOM 2520 O O . GLY A 1 307 ? 17.567 -3.355 -6.445 1.00 89.06 307 GLY A O 1
ATOM 2521 N N . LYS A 1 308 ? 19.463 -2.842 -5.349 1.00 93.75 308 LYS A N 1
ATOM 2522 C CA . LYS A 1 308 ? 19.506 -1.454 -5.827 1.00 93.75 308 LYS A CA 1
ATOM 2523 C C . LYS A 1 308 ? 19.820 -1.389 -7.319 1.00 93.75 308 LYS A C 1
ATOM 2525 O O . LYS A 1 308 ? 20.432 -2.300 -7.882 1.00 93.75 308 LYS A O 1
ATOM 2530 N N . TRP A 1 309 ? 19.390 -0.302 -7.947 1.00 95.38 309 TRP A N 1
ATOM 2531 C CA . TRP A 1 309 ? 19.553 -0.097 -9.378 1.00 95.38 309 TRP A CA 1
ATOM 2532 C C . TRP A 1 309 ? 20.981 0.319 -9.711 1.00 95.38 309 TRP A C 1
ATOM 2534 O O . TRP A 1 309 ? 21.627 1.045 -8.945 1.00 95.38 309 TRP A O 1
ATOM 2544 N N . ASN A 1 310 ? 21.432 -0.140 -10.869 1.00 93.31 310 ASN A N 1
ATOM 2545 C CA . ASN A 1 310 ? 22.702 0.192 -11.489 1.00 93.31 310 ASN A CA 1
ATOM 2546 C C . ASN A 1 310 ? 22.443 0.526 -12.955 1.00 93.31 310 ASN A C 1
ATOM 2548 O O . ASN A 1 310 ? 21.682 -0.181 -13.615 1.00 93.31 310 ASN A O 1
ATOM 2552 N N . ASP A 1 311 ? 23.059 1.585 -13.448 1.00 90.75 311 ASP A N 1
ATOM 2553 C CA . ASP A 1 311 ? 23.197 1.841 -14.873 1.00 90.75 311 ASP A CA 1
ATOM 2554 C C . ASP A 1 311 ? 24.245 0.892 -15.458 1.00 90.75 311 ASP A C 1
ATOM 2556 O O . ASP A 1 311 ? 25.285 0.625 -14.858 1.00 90.75 311 ASP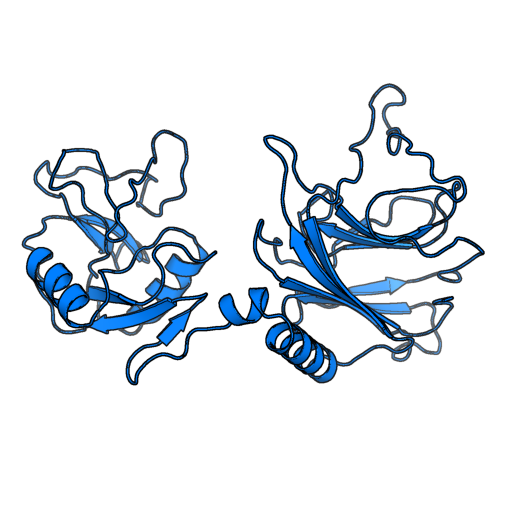 A O 1
ATOM 2560 N N . ALA A 1 312 ? 23.903 0.260 -16.573 1.00 92.75 312 ALA A N 1
ATOM 2561 C CA . ALA A 1 312 ? 24.675 -0.823 -17.144 1.00 92.75 312 ALA A CA 1
ATOM 2562 C C . ALA A 1 312 ? 24.625 -0.801 -18.669 1.00 92.75 312 ALA A C 1
ATOM 2564 O O . ALA A 1 312 ? 23.648 -0.381 -19.292 1.00 92.75 312 ALA A O 1
ATOM 2565 N N . ASN A 1 313 ? 25.678 -1.339 -19.278 1.00 94.00 313 ASN A N 1
ATOM 2566 C CA . ASN A 1 313 ? 25.749 -1.514 -20.720 1.00 94.00 313 ASN A CA 1
ATOM 2567 C C . ASN A 1 313 ? 24.584 -2.378 -21.234 1.00 94.00 313 ASN A C 1
ATOM 2569 O O . ASN A 1 313 ? 24.492 -3.570 -20.926 1.00 94.00 313 ASN A O 1
ATOM 2573 N N . CYS A 1 314 ? 23.740 -1.802 -22.092 1.00 95.81 314 CYS A N 1
ATOM 2574 C CA . CYS A 1 314 ? 22.552 -2.446 -22.663 1.00 95.81 314 CYS A CA 1
ATOM 2575 C C . CYS A 1 314 ? 22.835 -3.761 -23.424 1.00 95.81 314 CYS A C 1
ATOM 2577 O O . CYS A 1 314 ? 21.916 -4.544 -23.681 1.00 95.81 314 CYS A O 1
ATOM 2579 N N . ASN A 1 315 ? 24.095 -4.018 -23.802 1.00 95.38 315 ASN A N 1
ATOM 2580 C CA . ASN A 1 315 ? 24.521 -5.247 -24.476 1.00 95.38 315 ASN A CA 1
ATOM 2581 C C . ASN A 1 315 ? 24.839 -6.409 -23.524 1.00 95.38 315 ASN A C 1
ATOM 2583 O O . ASN A 1 315 ? 25.122 -7.508 -24.008 1.00 95.38 315 ASN A O 1
ATOM 2587 N N . LYS A 1 316 ? 24.800 -6.203 -22.199 1.00 95.56 316 LYS A N 1
ATOM 2588 C CA . LYS A 1 316 ? 24.874 -7.309 -21.234 1.00 95.56 316 LYS A CA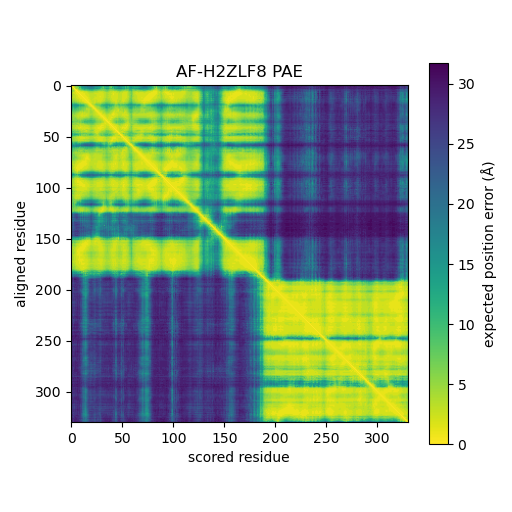 1
ATOM 2589 C C . LYS A 1 316 ? 23.698 -8.265 -21.447 1.00 95.56 316 LYS A C 1
ATOM 2591 O O . LYS A 1 316 ? 22.617 -7.875 -21.884 1.00 95.56 316 LYS A O 1
ATOM 2596 N N . PHE A 1 317 ? 23.917 -9.533 -21.125 1.00 96.94 317 PHE A N 1
ATOM 2597 C CA . PHE A 1 317 ? 22.868 -10.542 -21.140 1.00 96.94 317 PHE A CA 1
ATOM 2598 C C . PHE A 1 317 ? 22.394 -10.754 -19.713 1.00 96.94 317 PHE A C 1
ATOM 2600 O O . PHE A 1 317 ? 23.060 -11.448 -18.947 1.00 96.94 317 PHE A O 1
ATOM 2607 N N . ASN A 1 318 ? 21.241 -10.179 -19.380 1.00 97.56 318 ASN A N 1
ATOM 2608 C CA . ASN A 1 318 ? 20.625 -10.358 -18.074 1.00 97.56 318 ASN A CA 1
ATOM 2609 C C . ASN A 1 318 ? 19.258 -11.037 -18.226 1.00 97.56 318 ASN A C 1
ATOM 2611 O O . ASN A 1 318 ? 18.543 -10.781 -19.205 1.00 97.56 318 ASN A O 1
ATOM 2615 N N . PRO A 1 319 ? 18.861 -11.901 -17.277 1.00 97.00 319 PRO A N 1
ATOM 2616 C CA . PRO A 1 319 ? 17.451 -12.219 -17.083 1.00 97.00 319 PRO A CA 1
ATOM 2617 C C . PRO A 1 319 ? 16.651 -10.935 -16.821 1.00 97.00 319 PRO A C 1
ATOM 2619 O O . PRO A 1 319 ? 17.202 -9.875 -16.523 1.00 97.00 319 PRO A O 1
ATOM 2622 N N . PHE A 1 320 ? 15.334 -10.994 -16.968 1.00 98.06 320 PHE A N 1
ATOM 2623 C CA . PHE A 1 320 ? 14.517 -9.781 -16.976 1.00 98.06 320 PHE A CA 1
ATOM 2624 C C . PHE A 1 320 ? 13.122 -10.022 -16.423 1.00 98.06 320 PHE A C 1
ATOM 2626 O O . PHE A 1 320 ? 12.659 -11.157 -16.302 1.00 98.06 320 PHE A O 1
ATOM 2633 N N . ILE A 1 321 ? 12.451 -8.935 -16.061 1.00 98.06 321 ILE A N 1
ATOM 2634 C CA . ILE A 1 321 ? 11.119 -8.982 -15.467 1.00 98.06 321 ILE A CA 1
ATOM 2635 C C . ILE A 1 321 ? 10.187 -8.146 -16.327 1.00 98.06 321 ILE A C 1
ATOM 2637 O O . ILE A 1 321 ? 10.459 -6.975 -16.590 1.00 98.06 321 ILE A O 1
ATOM 2641 N N . CYS A 1 322 ? 9.069 -8.739 -16.728 1.00 98.12 322 CYS A N 1
ATOM 2642 C CA . CYS A 1 322 ? 7.999 -8.024 -17.406 1.00 98.12 322 CYS A CA 1
ATOM 2643 C C . CYS A 1 322 ? 6.869 -7.691 -16.429 1.00 98.12 322 CYS A C 1
ATOM 2645 O O . CYS A 1 322 ? 6.599 -8.450 -15.496 1.00 98.12 322 CYS A O 1
ATOM 2647 N N . GLU A 1 323 ? 6.166 -6.592 -16.693 1.00 96.44 323 GLU A N 1
ATOM 2648 C CA . GLU A 1 323 ? 4.878 -6.253 -16.095 1.00 96.44 323 GLU A CA 1
ATOM 2649 C C . GLU A 1 323 ? 3.766 -6.198 -17.159 1.00 96.44 323 GLU A C 1
ATOM 2651 O O . GLU A 1 323 ? 4.000 -5.831 -18.313 1.00 96.44 323 GLU A O 1
ATOM 2656 N N . ARG A 1 324 ? 2.534 -6.515 -16.754 1.00 93.25 324 ARG A N 1
ATOM 2657 C CA . ARG A 1 324 ? 1.291 -6.358 -17.521 1.00 93.25 324 ARG A CA 1
ATOM 2658 C C . ARG A 1 324 ? 0.247 -5.647 -16.678 1.00 93.25 324 ARG A C 1
ATOM 2660 O O . ARG A 1 324 ? 0.175 -5.851 -15.470 1.00 93.25 324 ARG A O 1
ATOM 2667 N N . GLY A 1 325 ? -0.580 -4.839 -17.328 1.00 85.19 325 GLY A N 1
ATOM 2668 C CA . GLY A 1 325 ? -1.606 -4.030 -16.674 1.00 85.19 325 GLY A CA 1
ATOM 2669 C C . GLY A 1 325 ? -1.531 -2.555 -17.080 1.00 85.19 325 GLY A C 1
ATOM 2670 O O . GLY A 1 325 ? -0.800 -2.196 -18.017 1.00 85.19 325 GLY A O 1
ATOM 2671 N N . PRO A 1 326 ? -2.288 -1.676 -16.405 1.00 74.38 326 PRO A N 1
ATOM 2672 C CA . PRO A 1 326 ? -2.334 -0.257 -16.743 1.00 74.38 326 PRO A CA 1
ATOM 2673 C C . PRO A 1 326 ? -0.956 0.412 -16.589 1.00 74.38 326 PRO A C 1
ATOM 2675 O O . PRO A 1 326 ? -0.031 -0.130 -15.979 1.00 74.38 326 PRO A O 1
ATOM 2678 N N . ARG A 1 327 ? -0.772 1.593 -17.194 1.00 66.44 327 ARG A N 1
ATOM 2679 C CA . ARG A 1 327 ? 0.495 2.351 -17.090 1.00 66.44 327 ARG A CA 1
ATOM 2680 C C . ARG A 1 327 ? 0.754 2.856 -15.671 1.00 66.44 327 ARG A C 1
ATOM 2682 O O . ARG A 1 327 ? 1.900 2.853 -15.227 1.00 66.44 327 ARG A O 1
ATOM 2689 N N . VAL A 1 328 ? -0.317 3.241 -14.984 1.00 60.94 328 VAL A N 1
ATOM 2690 C CA . VAL A 1 328 ? -0.352 3.715 -13.600 1.00 60.94 328 VAL A CA 1
ATOM 2691 C C . VAL A 1 328 ? -1.430 2.911 -12.882 1.00 60.94 328 VAL A C 1
ATOM 2693 O O . VAL A 1 328 ? -2.516 2.734 -13.435 1.00 60.94 328 VAL A O 1
ATOM 2696 N N . CYS A 1 329 ? -1.126 2.403 -11.688 1.00 61.03 329 CYS A N 1
ATOM 2697 C CA . CYS A 1 329 ? -2.172 1.920 -10.790 1.00 61.03 329 CYS A CA 1
ATOM 2698 C C . CYS A 1 329 ? -2.876 3.139 -10.215 1.00 61.03 329 CYS A C 1
ATOM 2700 O O . CYS A 1 329 ? -2.231 3.915 -9.507 1.00 61.03 329 CYS A O 1
ATOM 2702 N N . VAL A 1 330 ? -4.133 3.325 -10.618 1.00 49.34 330 VAL A N 1
ATOM 2703 C CA . VAL A 1 330 ? -4.989 4.428 -10.169 1.00 49.34 330 VAL A CA 1
ATOM 2704 C C . VAL A 1 330 ? -5.356 4.218 -8.712 1.00 49.34 330 VAL A C 1
ATOM 2706 O O . VAL A 1 330 ? -5.570 3.038 -8.355 1.00 49.34 330 VAL A O 1
#

Secondary structure (DSSP, 8-state):
---TTS-EEEEEEEEE--BTTB--TT-EEEEEE-TTS-EEEEESS-TTTSS-EEEETTTTEEEE---SPPPBSSEEEEEEEEE-GGGTTSSEEEEEEEETTEE-SPPEEEE--S-S-SSPPPEESS---TT-------B-SS-TTSBP------EEEEEEEEESSPPPHHHHHHHHHHHHHH-HHHHTTS---PPTT-EEETTEEEEEEEEEE-HHHHHHHHHHTTSEE----SHHHHHHHHHHHTTS-S--EEEEEE-TTSTT--EETTS-B--GGGT----BTTSS---SSTT--EEEE-GGGTT-EEEE-TTS-EEEEEEES-SS--

pLDDT: mean 78.99, std 16.31, range [31.22, 98.44]

Organism: Ciona savignyi (NCBI:txid51511)